Protein AF-A0A4S8LI94-F1 (afdb_monomer_lite)

Sequence (253 aa):
MADNYEFSSTPNELVDQLWEMAVPEREVTSFWEWVESGEDPMNPWYENKNYSITLQKLIDKSDRVELERFELPIPPQGRAQGKEWLYRELSQSFSWGEQISHKYLDALRAVFLVRDDIGEYLMWNSPPAHSDAFPPNLDELAWAAEQASRTRDGSLPRPTFSGVEVETRRMVVFDRCKAVHTKLSASRRKIQEIGRARLALSEQDNGKLREMLLTTGQAENSRRILLQSQYEELQAAAQNLLFLTAVSIVHAR

Secondary structure (DSSP, 8-state):
----------TTHHHHTTSSS-------HHHHHHHHH-S-TT-GGG--SS----HHHHHHHHHHHTT-------PPSSHHHHHHHHHHHHH----SS----HHHHHHHHGGGGS-GGGTTT--SSS--TTPPP--TT--HHHHHHHHHHHHH-TTSPPP---HHHHHHHHHHHHHHHHHHHHHHHHHHHHHHHHHHHHHTS-HHHHHHHHHHHHHHHHHHHHHHHHHHHHHHHHHHHHHHHHHHHHHHHHH--

Radius of gyration: 24.94 Å; chains: 1; bounding box: 56×70×62 Å

Organism: Dendrothele bispora (strain CBS 962.96) (NCBI:txid1314807)

Foldseek 3Di:
DDDDDDDDDDPVVVVVVVVPPPPPPPLPVVLVVCLVVVDDCPPVVVPPPDPPCDNVVVLVVCVVVLPPPPQQDDQDPDLVSNVVSLCVLLPPDPDPPRDRPPLLSVLLVCLVQWDPPQQVAAAAPAWGPDADDDDPDDDLLRLLVVLLCQRRDPVDGHHGDHLVRLNVSLVVLVVVLVVLSVVLSVLVVVLSVLVVVLVVDDCVPQVVVNSVSSVVSNVSVVVNVVSVVVNVSSVSSNSSSSNVNSNNSRRHD

pLDDT: mean 75.61, std 22.13, range [27.98, 97.69]

Structure (mmCIF, N/CA/C/O backbone):
data_AF-A0A4S8LI94-F1
#
_entry.id   AF-A0A4S8LI94-F1
#
loop_
_atom_site.group_PDB
_atom_site.id
_atom_site.type_symbol
_atom_site.label_atom_id
_atom_site.label_alt_id
_atom_site.label_comp_id
_atom_site.label_asym_id
_atom_site.label_entity_id
_atom_site.label_seq_id
_atom_site.pdbx_PDB_ins_code
_atom_site.Cartn_x
_atom_site.Cartn_y
_atom_site.Cartn_z
_atom_site.occupancy
_atom_site.B_iso_or_equiv
_atom_site.auth_seq_id
_atom_site.auth_comp_id
_atom_site.auth_asym_id
_atom_site.auth_atom_id
_atom_site.pdbx_PDB_model_num
ATOM 1 N N . MET A 1 1 ? -30.911 57.536 -1.035 1.00 38.72 1 MET A N 1
ATOM 2 C CA . MET A 1 1 ? -31.418 56.602 -2.061 1.00 38.72 1 MET A CA 1
ATOM 3 C C . MET A 1 1 ? -30.166 56.042 -2.729 1.00 38.72 1 MET A C 1
ATOM 5 O O . MET A 1 1 ? -29.456 56.845 -3.312 1.00 38.72 1 MET A O 1
ATOM 9 N N . ALA A 1 2 ? -29.641 54.887 -2.289 1.00 35.06 2 ALA A N 1
ATOM 10 C CA . ALA A 1 2 ? -30.070 53.517 -2.665 1.00 35.06 2 ALA A CA 1
ATOM 11 C C . ALA A 1 2 ? -29.849 53.298 -4.181 1.00 35.06 2 ALA A C 1
ATOM 13 O O . ALA A 1 2 ? -30.345 54.126 -4.938 1.00 35.06 2 ALA A O 1
ATOM 14 N N . ASP A 1 3 ? -29.112 52.327 -4.736 1.00 33.19 3 ASP A N 1
ATOM 15 C CA . ASP A 1 3 ? -28.418 51.089 -4.313 1.00 33.19 3 ASP A CA 1
ATOM 16 C C . ASP A 1 3 ? -27.251 50.866 -5.326 1.00 33.19 3 ASP A C 1
ATOM 18 O O . ASP A 1 3 ? -27.345 51.335 -6.457 1.00 33.19 3 ASP A O 1
ATOM 22 N N . ASN A 1 4 ? -26.039 50.408 -4.981 1.00 36.41 4 ASN A N 1
ATOM 23 C CA . ASN A 1 4 ? -25.574 49.025 -4.756 1.00 36.41 4 ASN A CA 1
ATOM 24 C C . ASN A 1 4 ? -26.025 47.964 -5.786 1.00 36.41 4 ASN A C 1
ATOM 26 O O . ASN A 1 4 ? -27.120 47.434 -5.658 1.00 36.41 4 ASN A O 1
ATOM 30 N N . TYR A 1 5 ? -25.140 47.600 -6.728 1.00 36.06 5 TYR A N 1
ATOM 31 C CA . TYR A 1 5 ? -24.507 46.269 -6.907 1.00 36.06 5 TYR A CA 1
ATOM 32 C C . TYR A 1 5 ? -23.944 46.129 -8.333 1.00 36.06 5 TYR A C 1
ATOM 34 O O . TYR A 1 5 ? -24.694 46.245 -9.290 1.00 36.06 5 TYR A O 1
ATOM 42 N N . GLU A 1 6 ? -22.657 45.794 -8.462 1.00 33.00 6 GLU A N 1
ATOM 43 C CA . GLU A 1 6 ? -22.210 44.662 -9.290 1.00 33.00 6 GLU A CA 1
ATOM 44 C C . GLU A 1 6 ? -20.750 44.309 -8.954 1.00 33.00 6 GLU A C 1
ATOM 46 O O . GLU A 1 6 ? -19.848 45.145 -8.977 1.00 33.00 6 GLU A O 1
ATOM 51 N N . PHE A 1 7 ? -20.559 43.048 -8.568 1.00 38.44 7 PHE A N 1
ATOM 52 C CA . PHE A 1 7 ? -19.279 42.392 -8.317 1.00 38.44 7 PHE A CA 1
ATOM 53 C C . PHE A 1 7 ? -18.576 42.084 -9.647 1.00 38.44 7 PHE A C 1
ATOM 55 O O . PHE A 1 7 ? -19.212 41.581 -10.567 1.00 38.44 7 PHE A O 1
ATOM 62 N N . SER A 1 8 ? -17.248 42.194 -9.702 1.00 36.34 8 SER A N 1
ATOM 63 C CA . SER A 1 8 ? -16.458 41.066 -10.217 1.00 36.34 8 SER A CA 1
ATOM 64 C C . SER A 1 8 ? -15.058 41.072 -9.611 1.00 36.34 8 SER A C 1
ATOM 66 O O . SER A 1 8 ? -14.305 42.041 -9.676 1.00 36.34 8 SER A O 1
ATOM 68 N N . SER A 1 9 ? -14.805 39.967 -8.930 1.00 35.25 9 SER A N 1
ATOM 69 C CA . SER A 1 9 ? -13.641 39.576 -8.154 1.00 35.25 9 SER A CA 1
ATOM 70 C C . SER A 1 9 ? -12.384 39.461 -9.013 1.00 35.25 9 SER A C 1
ATOM 72 O O . SER A 1 9 ? -12.422 39.086 -10.186 1.00 35.25 9 SER A O 1
ATOM 74 N N . THR A 1 10 ? -11.242 39.777 -8.409 1.00 39.06 10 THR A N 1
ATOM 75 C CA . THR A 1 10 ? -9.927 39.588 -9.017 1.00 39.06 10 THR A CA 1
ATOM 76 C C . THR A 1 10 ? -9.539 38.098 -9.011 1.00 39.06 10 THR A C 1
ATOM 78 O O . THR A 1 10 ? -9.948 37.355 -8.117 1.00 39.06 10 THR A O 1
ATOM 81 N N . PRO A 1 11 ? -8.713 37.625 -9.968 1.00 38.06 11 PRO A N 1
ATOM 82 C CA . PRO A 1 11 ? -8.399 36.197 -10.143 1.00 38.06 11 PRO A CA 1
ATOM 83 C C . PRO A 1 11 ? -7.638 35.533 -8.982 1.00 38.06 11 PRO A C 1
ATOM 85 O O . PRO A 1 11 ? -7.444 34.321 -9.000 1.00 38.06 11 PRO A O 1
ATOM 88 N N . ASN A 1 12 ? -7.203 36.305 -7.984 1.00 37.19 12 ASN A N 1
ATOM 89 C CA . ASN A 1 12 ? -6.403 35.808 -6.866 1.00 37.19 12 ASN A CA 1
ATOM 90 C C . ASN A 1 12 ? -7.235 35.315 -5.672 1.00 37.19 12 ASN A C 1
ATOM 92 O O . ASN A 1 12 ? -6.681 34.635 -4.820 1.00 37.19 12 ASN A O 1
ATOM 96 N N . GLU A 1 13 ? -8.546 35.572 -5.616 1.00 37.38 13 GLU A N 1
ATOM 97 C CA . GLU A 1 13 ? -9.399 35.040 -4.533 1.00 37.38 13 GLU A CA 1
ATOM 98 C C . GLU A 1 13 ? -9.862 33.592 -4.782 1.00 37.38 13 GLU A C 1
ATOM 100 O O . GLU A 1 13 ? -10.275 32.900 -3.855 1.00 37.38 13 GLU A O 1
ATOM 105 N N . LEU A 1 14 ? -9.742 33.091 -6.018 1.00 35.56 14 LEU A N 1
ATOM 106 C CA . LEU A 1 14 ? -10.124 31.718 -6.377 1.00 35.56 14 LEU A CA 1
ATOM 107 C C . LEU A 1 14 ? -9.029 30.675 -6.107 1.00 35.56 14 LEU A C 1
ATOM 109 O O . LEU A 1 14 ? -9.323 29.483 -6.098 1.00 35.56 14 LEU A O 1
ATOM 113 N N . VAL A 1 15 ? -7.782 31.095 -5.877 1.00 37.62 15 VAL A N 1
ATOM 114 C CA . VAL A 1 15 ? -6.665 30.170 -5.611 1.00 37.62 15 VAL A CA 1
ATOM 115 C C . VAL A 1 15 ? -6.582 29.807 -4.125 1.00 37.62 15 VAL A C 1
ATOM 117 O O . VAL A 1 15 ? -6.288 28.658 -3.800 1.00 37.62 15 VAL A O 1
ATOM 120 N N . ASP A 1 16 ? -6.957 30.726 -3.233 1.00 33.00 16 ASP A N 1
ATOM 121 C CA . ASP A 1 16 ? -6.977 30.465 -1.788 1.00 33.00 16 ASP A CA 1
ATOM 122 C C . ASP A 1 16 ? -8.246 29.719 -1.329 1.00 33.00 16 ASP A C 1
ATOM 124 O O . ASP A 1 16 ? -8.205 28.986 -0.344 1.00 33.00 16 ASP A O 1
ATOM 128 N N . GLN A 1 17 ? -9.351 29.778 -2.086 1.00 33.62 17 GLN A N 1
ATOM 129 C CA . GLN A 1 17 ? -10.570 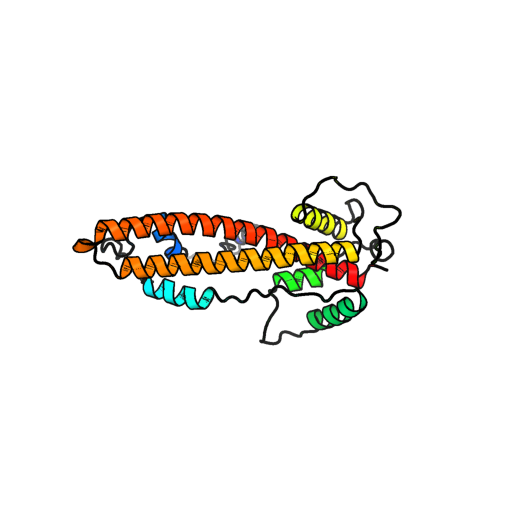29.002 -1.789 1.00 33.62 17 GLN A CA 1
ATOM 130 C C . GLN A 1 17 ? -10.518 27.529 -2.236 1.00 33.62 17 GLN A C 1
ATOM 132 O O . GLN A 1 17 ? -11.387 26.742 -1.858 1.00 33.62 17 GLN A O 1
ATOM 137 N N . LEU A 1 18 ? -9.507 27.121 -3.009 1.00 31.62 18 LEU A N 1
ATOM 138 C CA . LEU A 1 18 ? -9.365 25.738 -3.488 1.00 31.62 18 LEU A CA 1
ATOM 139 C C . LEU A 1 18 ? -8.548 24.832 -2.553 1.00 31.62 18 LEU A C 1
ATOM 141 O O . LEU A 1 18 ? -8.574 23.615 -2.727 1.00 31.62 18 LEU A O 1
ATOM 145 N N . TRP A 1 19 ? -7.890 25.388 -1.531 1.00 29.58 19 TRP A N 1
ATOM 146 C CA . TRP A 1 19 ? -7.157 24.606 -0.525 1.00 29.58 19 TRP A CA 1
ATOM 147 C C . TRP A 1 19 ? -7.973 24.284 0.736 1.00 29.58 19 TRP A C 1
ATOM 149 O O . TRP A 1 19 ? -7.633 23.340 1.447 1.00 29.58 19 TRP A O 1
ATOM 159 N N . GLU A 1 20 ? -9.085 24.982 0.989 1.00 31.23 20 GLU A N 1
ATOM 160 C CA . GLU A 1 20 ? -9.925 24.754 2.179 1.00 31.23 20 GLU A CA 1
ATOM 161 C C . GLU A 1 20 ? -11.081 23.754 1.978 1.00 31.23 20 GLU A C 1
ATOM 163 O O . GLU A 1 20 ? -11.746 23.384 2.943 1.00 31.23 20 GLU A O 1
ATOM 168 N N . MET A 1 21 ? -11.308 23.234 0.764 1.00 31.05 21 MET A N 1
ATOM 169 C CA . MET A 1 21 ? -12.392 22.268 0.492 1.00 31.05 21 MET A CA 1
ATOM 170 C C . MET A 1 21 ? -11.947 20.814 0.298 1.00 31.05 21 MET A C 1
ATOM 172 O O . MET A 1 21 ? -12.704 19.990 -0.209 1.00 31.05 21 MET A O 1
ATOM 176 N N . ALA A 1 22 ? -10.758 20.462 0.777 1.00 30.75 22 ALA A N 1
ATOM 177 C CA . ALA A 1 22 ? -10.403 19.073 1.045 1.00 30.75 22 ALA A CA 1
ATOM 178 C C . ALA A 1 22 ? -10.355 18.838 2.558 1.00 30.75 22 ALA A C 1
ATOM 180 O O . ALA A 1 22 ? -9.375 18.322 3.089 1.00 30.75 22 ALA A O 1
ATOM 181 N N . VAL A 1 23 ? -11.426 19.203 3.273 1.00 27.98 23 VAL A N 1
ATOM 182 C CA . VAL A 1 23 ? -11.756 18.442 4.480 1.00 27.98 23 VAL A CA 1
ATOM 183 C C . VAL A 1 23 ? -12.049 17.044 3.942 1.00 27.98 23 VAL A C 1
ATOM 185 O O . VAL A 1 23 ? -13.018 16.909 3.189 1.00 27.98 23 VAL A O 1
ATOM 188 N N . PRO A 1 24 ? -11.208 16.028 4.224 1.00 31.42 24 PRO A N 1
ATOM 189 C CA . PRO A 1 24 ? -11.566 14.664 3.866 1.00 31.42 24 PRO A CA 1
ATOM 190 C C . PRO A 1 24 ? -12.946 14.466 4.463 1.00 31.42 24 PRO A C 1
ATOM 192 O O . PRO A 1 24 ? -13.126 14.862 5.619 1.00 31.42 24 PRO A O 1
ATOM 195 N N . GLU A 1 25 ? -13.907 13.965 3.680 1.00 32.75 25 GLU A N 1
ATOM 196 C CA . GLU A 1 25 ? -15.216 13.572 4.194 1.00 32.75 25 GLU A CA 1
ATOM 197 C C . GLU A 1 25 ? -14.978 12.960 5.569 1.00 32.75 25 GLU A C 1
ATOM 199 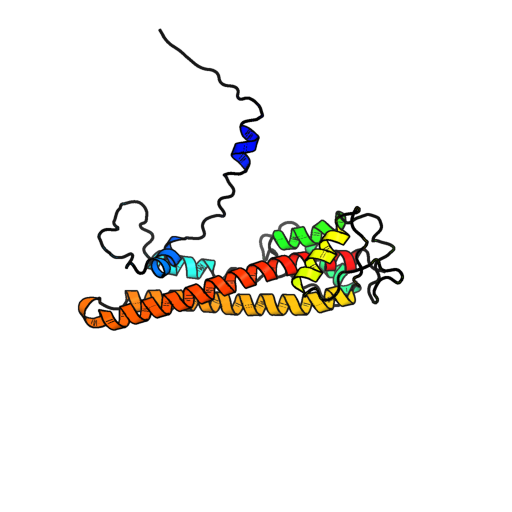O O . GLU A 1 25 ? -14.316 11.929 5.683 1.00 32.75 25 GLU A O 1
ATOM 204 N N . ARG A 1 26 ? -15.347 13.703 6.625 1.00 34.16 26 ARG A N 1
ATOM 205 C CA . ARG A 1 26 ? -15.134 13.274 8.001 1.00 34.16 26 ARG A CA 1
ATOM 206 C C . ARG A 1 26 ? -16.007 12.044 8.100 1.00 34.16 26 ARG A C 1
ATOM 208 O O . ARG A 1 26 ? -17.217 12.179 8.278 1.00 34.16 26 ARG A O 1
ATOM 215 N N . GLU A 1 27 ? -15.411 10.875 7.887 1.00 36.62 27 GLU A N 1
ATOM 216 C CA . GLU A 1 27 ? -16.023 9.580 8.108 1.00 36.62 27 GLU A CA 1
ATOM 217 C C . GLU A 1 27 ? -16.480 9.587 9.555 1.00 36.62 27 GLU A C 1
ATOM 219 O O . GLU A 1 27 ? -15.703 9.330 10.467 1.00 36.62 27 GLU A O 1
ATOM 224 N N . VAL A 1 28 ? -17.729 10.004 9.751 1.00 39.22 28 VAL A N 1
ATOM 225 C CA . VAL A 1 28 ? -18.537 9.817 10.944 1.00 39.22 28 VAL A CA 1
ATOM 226 C C . VAL A 1 28 ? -17.684 9.855 12.220 1.00 39.22 28 VAL A C 1
ATOM 228 O O . VAL A 1 28 ? -17.527 8.859 12.929 1.00 39.22 28 VAL A O 1
ATOM 231 N N . THR A 1 29 ? -17.095 11.022 12.497 1.00 43.03 29 THR A N 1
ATOM 232 C CA . THR A 1 29 ? -16.233 11.221 13.672 1.00 43.03 29 THR A CA 1
ATOM 233 C C . THR A 1 29 ? -16.973 10.891 14.974 1.00 43.03 29 THR A C 1
ATOM 235 O O . THR A 1 29 ? -16.369 10.402 15.924 1.00 43.03 29 THR A O 1
ATOM 238 N N . SER A 1 30 ? -18.307 10.970 14.971 1.00 51.44 30 SER A N 1
ATOM 239 C CA . SER A 1 30 ? -19.172 10.691 16.119 1.00 51.44 30 SER A CA 1
ATOM 240 C C . SER A 1 30 ? -19.120 9.259 16.674 1.00 51.44 30 SER A C 1
ATOM 242 O O . SER A 1 30 ? -19.472 9.061 17.834 1.00 51.44 30 SER A O 1
ATOM 244 N N . PHE A 1 31 ? -18.728 8.234 15.897 1.00 52.72 31 PHE A N 1
ATOM 245 C CA . PHE A 1 31 ? -18.601 6.872 16.455 1.00 52.72 31 PHE A CA 1
ATOM 246 C C . PHE A 1 31 ? -17.283 6.662 17.207 1.00 52.72 31 PHE A C 1
ATOM 248 O O . PHE A 1 31 ? -17.225 5.849 18.121 1.00 52.72 31 PHE A O 1
ATOM 255 N N . TRP A 1 32 ? -16.223 7.377 16.849 1.00 57.41 32 TRP A N 1
ATOM 256 C CA . TRP A 1 32 ? -14.922 7.227 17.508 1.00 57.41 32 TRP A CA 1
ATOM 257 C C . TRP A 1 32 ? -14.756 8.230 18.654 1.00 57.41 32 TRP A C 1
ATOM 259 O O . TRP A 1 32 ? -14.124 7.911 19.660 1.00 57.41 32 TRP A O 1
ATOM 269 N N . GLU A 1 33 ? -15.434 9.377 18.553 1.00 58.12 33 GLU A N 1
ATOM 270 C CA . GLU A 1 33 ? -15.476 10.434 19.566 1.00 58.12 33 GLU A CA 1
ATOM 271 C C . GLU A 1 33 ? -15.935 9.937 20.949 1.00 58.12 33 GLU A C 1
ATOM 273 O O . GLU A 1 33 ? -15.378 10.390 21.939 1.00 58.12 33 GLU A O 1
ATOM 278 N N . TRP A 1 34 ? -16.877 8.983 21.063 1.00 62.72 34 TRP A N 1
ATOM 279 C CA . TRP A 1 34 ? -17.307 8.481 22.388 1.00 62.72 34 TRP A CA 1
ATOM 280 C C . TRP A 1 34 ? -16.248 7.615 23.078 1.00 62.72 34 TRP A C 1
ATOM 282 O O . TRP A 1 34 ? -16.146 7.600 24.305 1.00 62.72 34 TRP A O 1
ATOM 292 N N . VAL A 1 35 ? -15.448 6.884 22.295 1.00 58.03 35 VAL A N 1
ATOM 293 C CA . VAL A 1 35 ? -14.330 6.113 22.842 1.00 58.03 35 VAL A CA 1
ATOM 294 C C . VAL A 1 35 ? -13.234 7.071 23.309 1.00 58.03 35 VAL A C 1
ATOM 296 O O . VAL A 1 35 ? -12.625 6.850 24.352 1.00 58.03 35 VAL A O 1
ATOM 299 N N . GLU A 1 36 ? -13.006 8.153 22.566 1.00 57.94 36 GLU A N 1
ATOM 300 C CA . GLU A 1 36 ? -11.998 9.169 22.878 1.00 57.94 36 GLU A CA 1
ATOM 301 C C . GLU A 1 36 ? -12.396 10.082 24.044 1.00 57.94 36 GLU A C 1
ATOM 303 O O . GLU A 1 36 ? -11.549 10.399 24.876 1.00 57.94 36 GLU A O 1
ATOM 308 N N . SER A 1 37 ? -13.668 10.471 24.148 1.00 57.50 37 SER A N 1
ATOM 309 C CA . SER A 1 37 ? -14.149 11.371 25.200 1.00 57.50 37 SER A CA 1
ATOM 310 C C . SER A 1 37 ? -14.346 10.670 26.542 1.00 57.50 37 SER A C 1
ATOM 312 O O . SER A 1 37 ? -14.272 11.313 27.585 1.00 57.50 37 SER A O 1
ATOM 314 N N . GLY A 1 38 ? -14.630 9.362 26.537 1.00 53.94 38 GLY A N 1
ATOM 315 C CA . GLY A 1 38 ? -15.035 8.632 27.741 1.00 53.94 38 GLY A CA 1
ATOM 316 C C . GLY A 1 38 ? -16.412 9.034 28.281 1.00 53.94 38 GLY A C 1
ATOM 317 O O . GLY A 1 38 ? -16.921 8.410 29.212 1.00 53.94 38 GLY A O 1
ATOM 318 N N . GLU A 1 39 ? -17.036 10.050 27.689 1.00 53.06 39 GLU A N 1
ATOM 319 C CA . GLU A 1 39 ? -18.369 10.505 28.039 1.00 53.06 39 GLU A CA 1
ATOM 320 C C . GLU A 1 39 ? -19.394 9.567 27.415 1.00 53.06 39 GLU A C 1
ATOM 322 O O . GLU A 1 39 ? -19.262 9.160 26.260 1.00 53.06 39 GLU A O 1
ATOM 327 N N . ASP A 1 40 ? -20.435 9.221 28.175 1.00 49.72 40 ASP A N 1
ATOM 328 C CA . ASP A 1 40 ? -21.565 8.519 27.589 1.00 49.72 40 ASP A CA 1
ATOM 329 C C . ASP A 1 40 ? -22.293 9.490 26.646 1.00 49.72 40 ASP A C 1
ATOM 331 O O . ASP A 1 40 ? -22.843 10.489 27.112 1.00 49.72 40 ASP A O 1
ATOM 335 N N . PRO A 1 41 ? -22.339 9.232 25.334 1.00 49.44 41 PRO A N 1
ATOM 336 C CA . PRO A 1 41 ? -23.071 10.076 24.389 1.00 49.44 41 PRO A CA 1
ATOM 337 C C . PRO A 1 41 ? -24.592 10.022 24.604 1.00 49.44 41 PRO A C 1
ATOM 339 O O . PRO A 1 41 ? -25.329 10.747 23.941 1.00 49.44 41 PRO A O 1
ATOM 342 N N . MET A 1 42 ? -25.072 9.184 25.532 1.00 43.31 42 MET A N 1
ATOM 343 C CA . MET A 1 42 ? -26.436 9.206 26.060 1.00 43.31 42 MET A CA 1
ATOM 344 C C . MET A 1 42 ? -26.588 10.053 27.328 1.00 43.31 42 MET A C 1
ATOM 346 O O . MET A 1 42 ? -27.644 9.999 27.955 1.00 43.31 42 MET A O 1
ATOM 350 N N . ASN A 1 43 ? -25.581 10.835 27.738 1.00 44.75 43 ASN A N 1
ATOM 351 C CA . ASN A 1 43 ? -25.782 11.828 28.784 1.00 44.75 43 ASN A CA 1
ATOM 352 C C . ASN A 1 43 ? -26.848 12.825 28.282 1.00 44.75 43 ASN A C 1
ATOM 354 O O . ASN A 1 43 ? -26.587 13.529 27.302 1.00 44.75 43 ASN A O 1
ATOM 358 N N . PRO A 1 44 ? -28.044 12.901 28.901 1.00 43.25 44 PRO A N 1
ATOM 359 C CA . PRO A 1 44 ? -29.178 13.670 28.372 1.00 43.25 44 PRO A CA 1
ATOM 360 C C . PRO A 1 44 ? -28.894 15.175 28.205 1.00 43.25 44 PRO A C 1
ATOM 362 O O . PRO A 1 44 ? -29.643 15.884 27.542 1.00 43.25 44 PRO A O 1
ATOM 365 N N . TRP A 1 45 ? -27.778 15.672 28.743 1.00 38.88 45 TRP A N 1
ATOM 366 C CA . TRP A 1 45 ? -27.293 17.035 28.525 1.00 38.88 45 TRP A CA 1
ATOM 367 C C . TRP A 1 45 ? -26.735 17.300 27.109 1.00 38.88 45 TRP A C 1
ATOM 369 O O . TRP A 1 45 ? -26.599 18.463 26.736 1.00 38.88 45 TRP A O 1
ATOM 379 N N . TYR A 1 46 ? -26.473 16.265 26.296 1.00 38.38 46 TYR A N 1
ATOM 380 C CA . TYR A 1 46 ? -26.052 16.391 24.889 1.00 38.38 46 TYR A CA 1
ATOM 381 C C . TYR A 1 46 ? -27.219 16.420 23.878 1.00 38.38 46 TYR A C 1
ATOM 383 O O . TYR A 1 46 ? -26.997 16.366 22.668 1.00 38.38 46 TYR A O 1
ATOM 391 N N . GLU A 1 47 ? -28.468 16.602 24.327 1.00 38.16 47 GLU A N 1
ATOM 392 C CA . GLU A 1 47 ? -29.646 16.832 23.467 1.00 38.16 47 GLU A CA 1
ATOM 393 C C . GLU A 1 47 ? -29.663 18.223 22.785 1.00 38.16 47 GLU A C 1
ATOM 395 O O . GLU A 1 47 ? -30.714 18.838 22.587 1.00 38.16 47 GLU A O 1
ATOM 400 N N . ASN A 1 48 ? -28.510 18.744 22.349 1.00 38.91 48 ASN A N 1
ATOM 401 C CA . ASN A 1 48 ? -28.463 19.959 21.538 1.00 38.91 48 ASN A CA 1
ATOM 402 C C . ASN A 1 48 ? -28.673 19.625 20.046 1.00 38.91 48 ASN A C 1
ATOM 404 O O . ASN A 1 48 ? -27.748 19.537 19.242 1.00 38.91 48 ASN A O 1
ATOM 408 N N . LYS A 1 49 ? -29.946 19.364 19.728 1.00 36.16 49 LYS A N 1
ATOM 409 C CA . LYS A 1 49 ? -30.723 19.467 18.471 1.00 36.16 49 LYS A CA 1
ATOM 410 C C . LYS A 1 49 ? -30.158 19.173 17.066 1.00 36.16 49 LYS A C 1
ATOM 412 O O . LYS A 1 49 ? -30.994 19.106 16.174 1.00 36.16 49 LYS A O 1
ATOM 417 N N . ASN A 1 50 ? -28.875 18.902 16.811 1.00 39.06 50 ASN A N 1
ATOM 418 C CA . ASN A 1 50 ? -28.397 18.605 15.439 1.00 39.06 50 ASN A CA 1
ATOM 419 C C . ASN A 1 50 ? -27.535 17.336 15.270 1.00 39.06 50 ASN A C 1
ATOM 421 O O . ASN A 1 50 ? -27.248 16.965 14.135 1.00 39.06 50 ASN A O 1
ATOM 425 N N . TYR A 1 51 ? -27.204 16.605 16.341 1.00 40.12 51 TYR A N 1
ATOM 426 C CA . TYR A 1 51 ? -26.378 15.381 16.280 1.00 40.12 51 TYR A CA 1
ATOM 427 C C . TYR A 1 51 ? -27.140 14.099 16.671 1.00 40.12 51 TYR A C 1
ATOM 429 O O . TYR A 1 51 ? -26.590 13.193 17.288 1.00 40.12 51 TYR A O 1
ATOM 437 N N . SER A 1 52 ? -28.419 13.973 16.293 1.00 37.81 52 SER A N 1
ATOM 438 C CA . SER A 1 52 ? -29.247 12.786 16.604 1.00 37.81 52 SER A CA 1
ATOM 439 C C . SER A 1 52 ? -28.935 11.546 15.743 1.00 37.81 52 SER A C 1
ATOM 441 O O . SER A 1 52 ? -29.829 10.781 15.358 1.00 37.81 52 SER A O 1
ATOM 443 N N . ILE A 1 53 ? -27.660 11.289 15.441 1.00 49.06 53 ILE A N 1
ATOM 444 C CA . ILE A 1 53 ? -27.272 9.948 15.010 1.00 49.06 53 ILE A CA 1
ATOM 445 C C . ILE A 1 53 ? -27.071 9.136 16.283 1.00 49.06 53 ILE A C 1
ATOM 447 O O . ILE A 1 53 ? -25.997 9.115 16.870 1.00 49.06 53 ILE A O 1
ATOM 451 N N . THR A 1 54 ? -28.152 8.500 16.736 1.00 55.56 54 THR A N 1
ATOM 452 C CA . THR A 1 54 ? -28.119 7.548 17.849 1.00 55.56 54 THR A CA 1
ATOM 453 C C . THR A 1 54 ? -26.961 6.581 17.609 1.00 55.56 54 THR A C 1
ATOM 455 O O . THR A 1 54 ? -26.822 6.087 16.493 1.00 55.56 54 THR A O 1
ATOM 458 N N . LEU A 1 55 ? -26.137 6.290 18.613 1.00 52.72 55 LEU A N 1
ATOM 459 C CA . LEU A 1 55 ? -24.991 5.380 18.474 1.00 52.72 55 LEU A CA 1
ATOM 460 C C . LEU A 1 55 ? -25.361 4.046 17.822 1.00 52.72 55 LEU A C 1
ATOM 462 O O . LEU A 1 55 ? -24.603 3.522 17.020 1.00 52.72 55 LEU A O 1
ATOM 466 N N . GLN A 1 56 ? -26.579 3.566 18.072 1.00 53.41 56 GLN A N 1
ATOM 467 C CA . GLN A 1 56 ? -27.163 2.431 17.366 1.00 53.41 56 GLN A CA 1
ATOM 468 C C . GLN A 1 56 ? -27.201 2.636 15.841 1.00 53.41 56 GLN A C 1
ATOM 470 O O . GLN A 1 56 ? -26.720 1.791 15.104 1.00 53.41 56 GLN A O 1
ATOM 475 N N . LYS A 1 57 ? -27.669 3.791 15.350 1.00 56.75 57 LYS A N 1
ATOM 476 C CA . LYS A 1 57 ? -27.643 4.150 13.921 1.00 56.75 57 LYS A CA 1
ATOM 477 C C . LYS A 1 57 ? -26.221 4.308 13.375 1.00 56.75 57 LYS A C 1
ATOM 479 O O . LYS A 1 57 ? -26.020 4.081 12.187 1.00 56.75 57 LYS A O 1
ATOM 484 N N . LEU A 1 58 ? -25.257 4.734 14.196 1.00 56.66 58 LEU A N 1
ATOM 485 C CA . LEU A 1 58 ? -23.841 4.811 13.809 1.00 56.66 58 LEU A CA 1
ATOM 486 C C . LEU A 1 58 ? -23.240 3.417 13.654 1.00 56.66 58 LEU A C 1
ATOM 488 O O . LEU A 1 58 ? -22.609 3.138 12.642 1.00 56.66 58 LEU A O 1
ATOM 492 N N . ILE A 1 59 ? -23.512 2.539 14.615 1.00 56.81 59 ILE A N 1
ATOM 493 C CA . ILE A 1 59 ? -23.136 1.129 14.600 1.00 56.81 59 ILE A CA 1
ATOM 494 C C . ILE A 1 59 ? -23.774 0.420 13.392 1.00 56.81 59 ILE A C 1
ATOM 496 O O . ILE A 1 59 ? -23.077 -0.249 12.639 1.00 56.81 59 ILE A O 1
ATOM 500 N N . ASP A 1 60 ? -25.064 0.644 13.133 1.00 56.56 60 ASP A N 1
ATOM 501 C CA . ASP A 1 60 ? -25.792 0.035 12.010 1.00 56.56 60 ASP 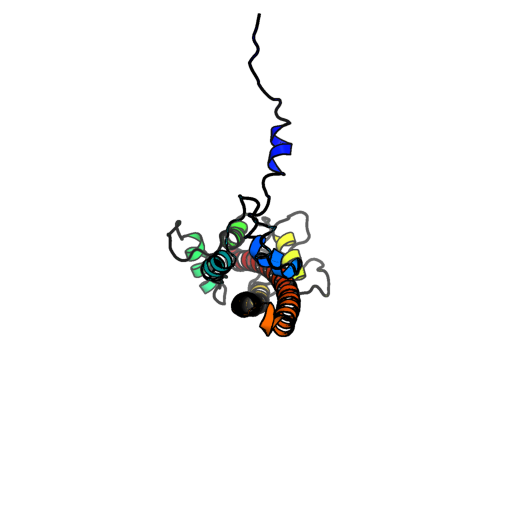A CA 1
ATOM 502 C C . ASP A 1 60 ? -25.346 0.589 10.637 1.00 56.56 60 ASP A C 1
ATOM 504 O O . ASP A 1 60 ? -25.412 -0.109 9.622 1.00 56.56 60 ASP A O 1
ATOM 508 N N . LYS A 1 61 ? -24.890 1.851 10.573 1.00 55.31 61 LYS A N 1
ATOM 509 C CA . LYS A 1 61 ? -24.275 2.437 9.366 1.00 55.31 61 LYS A CA 1
ATOM 510 C C . LYS A 1 61 ? -22.846 1.939 9.159 1.00 55.31 61 LYS A C 1
ATOM 512 O O . LYS A 1 61 ? -22.472 1.662 8.027 1.00 55.31 61 LYS A O 1
ATOM 517 N N . SER A 1 62 ? -22.069 1.809 10.229 1.00 52.09 62 SER A N 1
ATOM 518 C CA . SER A 1 62 ? -20.697 1.300 10.201 1.00 52.09 62 SER A CA 1
ATOM 519 C C . SER A 1 62 ? -20.657 -0.168 9.755 1.00 52.09 62 SER A C 1
ATOM 521 O O . SER A 1 62 ? -19.860 -0.497 8.882 1.00 52.09 62 SER A O 1
ATOM 523 N N . ASP A 1 63 ? -21.623 -0.996 10.179 1.00 47.75 63 ASP A N 1
ATOM 524 C CA . ASP A 1 63 ? -21.843 -2.357 9.653 1.00 47.75 63 ASP A CA 1
ATOM 525 C C . ASP A 1 63 ? -22.023 -2.394 8.120 1.00 47.75 63 ASP A C 1
ATOM 527 O O . ASP A 1 63 ? -21.672 -3.382 7.471 1.00 47.75 63 ASP A O 1
ATOM 531 N N . ARG A 1 64 ? -22.573 -1.325 7.522 1.00 46.44 64 ARG A N 1
ATOM 532 C CA . ARG A 1 64 ? -22.763 -1.202 6.066 1.00 46.44 64 ARG A CA 1
ATOM 533 C C . ARG A 1 64 ? -21.547 -0.634 5.329 1.00 46.44 64 ARG A C 1
ATOM 535 O O . ARG A 1 64 ? -21.406 -0.922 4.146 1.00 46.44 64 ARG A O 1
ATOM 542 N N . VAL A 1 65 ? -20.705 0.157 5.996 1.00 46.75 65 VAL A N 1
ATOM 543 C CA . VAL A 1 65 ? -19.538 0.838 5.397 1.00 46.75 65 VAL A CA 1
ATOM 544 C C . VAL A 1 65 ? -18.250 0.018 5.564 1.00 46.75 65 VAL A C 1
ATOM 546 O O . VAL A 1 65 ? -17.403 0.006 4.683 1.00 46.75 65 VAL A O 1
ATOM 549 N N . GLU A 1 66 ? -18.099 -0.763 6.637 1.00 45.44 66 GLU A N 1
ATOM 550 C CA . GLU A 1 66 ? -16.860 -1.512 6.936 1.00 45.44 66 GLU A CA 1
ATOM 551 C C . GLU A 1 66 ? -16.639 -2.792 6.116 1.00 45.44 66 GLU A C 1
ATOM 553 O O . GLU A 1 66 ? -15.662 -3.518 6.321 1.00 45.44 66 GLU A O 1
ATOM 558 N N . LEU A 1 67 ? -17.530 -3.056 5.164 1.00 45.78 67 LEU A N 1
ATOM 559 C CA . LEU A 1 67 ? -17.338 -4.027 4.094 1.00 45.78 67 LEU A CA 1
ATOM 560 C C . LEU A 1 67 ? -17.030 -3.330 2.763 1.00 45.78 67 LEU A C 1
ATOM 562 O O . LEU A 1 67 ? -17.356 -3.874 1.709 1.00 45.78 67 LEU A O 1
ATOM 566 N N . GLU A 1 68 ? -16.377 -2.164 2.780 1.00 50.44 68 GLU A N 1
ATOM 567 C CA . GLU A 1 68 ? -15.555 -1.779 1.635 1.00 50.44 68 GLU A CA 1
ATOM 568 C C . GLU A 1 68 ? -14.578 -2.925 1.382 1.00 50.44 68 GLU A C 1
ATOM 570 O O . GLU A 1 68 ? -13.683 -3.236 2.174 1.00 50.44 68 GLU A O 1
ATOM 575 N N . ARG A 1 69 ? -14.878 -3.679 0.327 1.00 55.19 69 ARG A N 1
ATOM 576 C CA . ARG A 1 69 ? -14.131 -4.862 -0.052 1.00 55.19 69 ARG A CA 1
ATOM 577 C C . ARG A 1 69 ? -12.683 -4.432 -0.232 1.00 55.19 69 ARG A C 1
ATOM 579 O O . ARG A 1 69 ? -12.388 -3.419 -0.859 1.00 55.19 69 ARG A O 1
ATOM 586 N N . PHE A 1 70 ? -11.771 -5.213 0.333 1.00 58.66 70 PHE A N 1
ATOM 587 C CA . PHE A 1 70 ? -10.353 -5.062 0.052 1.00 58.66 70 PHE A CA 1
ATOM 588 C C . PHE A 1 70 ? -10.125 -5.355 -1.438 1.00 58.66 70 PHE A C 1
ATOM 590 O O . PHE A 1 70 ? -9.978 -6.510 -1.833 1.00 58.66 70 PHE A O 1
ATOM 597 N N . GLU A 1 71 ? -10.149 -4.313 -2.263 1.00 70.06 71 GLU A N 1
ATOM 598 C CA . GLU A 1 71 ? -10.046 -4.393 -3.722 1.00 70.06 71 GLU A CA 1
ATOM 599 C C . GLU A 1 71 ? -8.663 -3.925 -4.167 1.00 70.06 71 GLU A C 1
ATOM 601 O O . GLU A 1 71 ? -8.481 -2.910 -4.841 1.00 70.06 71 GLU A O 1
ATOM 606 N N . LEU A 1 72 ? -7.650 -4.676 -3.734 1.00 78.94 72 LEU A N 1
ATOM 607 C CA . LEU A 1 72 ? -6.306 -4.527 -4.262 1.00 78.94 72 LEU A CA 1
ATOM 608 C C . LEU A 1 72 ? -6.221 -5.295 -5.590 1.00 78.94 72 LEU A C 1
ATOM 610 O O . LEU A 1 72 ? -6.447 -6.509 -5.586 1.00 78.94 72 LEU A O 1
ATOM 614 N N . PRO A 1 73 ? -5.896 -4.645 -6.719 1.00 84.88 73 PRO A N 1
ATOM 615 C CA . PRO A 1 73 ? -5.739 -5.356 -7.980 1.00 84.88 73 PRO A CA 1
ATOM 616 C C . PRO A 1 73 ? -4.556 -6.311 -7.874 1.00 84.88 73 PRO A C 1
ATOM 618 O O . PRO A 1 73 ? -3.508 -5.916 -7.377 1.00 84.88 73 PRO A O 1
ATOM 621 N N . ILE A 1 74 ? -4.705 -7.551 -8.344 1.00 86.06 74 ILE A N 1
ATOM 622 C CA . ILE A 1 74 ? -3.665 -8.586 -8.255 1.00 86.06 74 ILE A CA 1
ATOM 623 C C . ILE A 1 74 ? -3.137 -8.875 -9.666 1.00 86.06 74 ILE A C 1
ATOM 625 O O . ILE A 1 74 ? -3.747 -9.666 -10.389 1.00 86.06 74 ILE A O 1
ATOM 629 N N . PRO A 1 75 ? -2.012 -8.259 -10.080 1.00 88.19 75 PRO A N 1
ATOM 630 C CA . PRO A 1 75 ? -1.376 -8.604 -11.340 1.00 88.19 75 PRO A CA 1
ATOM 631 C C . PRO A 1 75 ? -0.887 -10.060 -11.302 1.00 88.19 75 PRO A C 1
ATOM 633 O O . PRO A 1 75 ? -0.290 -10.465 -10.291 1.00 88.19 75 PRO A O 1
ATOM 636 N N . PRO A 1 76 ? -1.085 -10.841 -12.380 1.00 91.12 76 PRO A N 1
ATOM 637 C CA . PRO A 1 76 ? -0.543 -12.190 -12.479 1.00 91.12 76 PRO A CA 1
ATOM 638 C C . PRO A 1 76 ? 0.991 -12.166 -12.504 1.00 91.12 76 PRO A C 1
ATOM 640 O O . PRO A 1 76 ? 1.617 -11.122 -12.716 1.00 91.12 76 PRO A O 1
ATOM 643 N N . GLN A 1 77 ? 1.590 -13.330 -12.266 1.00 91.12 77 GLN A N 1
ATOM 644 C CA . GLN A 1 77 ? 3.038 -13.492 -12.334 1.00 91.12 77 GLN A CA 1
ATOM 645 C C . GLN A 1 77 ? 3.518 -13.549 -13.786 1.00 91.12 77 GLN A C 1
ATOM 647 O O . GLN A 1 77 ? 2.896 -14.167 -14.652 1.00 91.12 77 GLN A O 1
ATOM 652 N N . GLY A 1 78 ? 4.668 -12.938 -14.043 1.00 91.69 78 GLY A N 1
ATOM 653 C CA . GLY A 1 78 ? 5.314 -12.952 -15.345 1.00 91.69 78 GLY A CA 1
ATOM 654 C C . GLY A 1 78 ? 4.799 -11.887 -16.316 1.00 91.69 78 GLY A C 1
ATOM 655 O O . GLY A 1 78 ? 3.630 -11.499 -16.349 1.00 91.69 78 GLY A O 1
ATOM 656 N N . ARG A 1 79 ? 5.707 -11.440 -17.189 1.00 93.19 79 ARG A N 1
ATOM 657 C CA . ARG A 1 79 ? 5.473 -10.314 -18.101 1.00 93.19 79 ARG A CA 1
ATOM 658 C C . ARG A 1 79 ? 4.331 -10.548 -19.084 1.00 93.19 79 ARG A C 1
ATOM 660 O O . ARG A 1 79 ? 3.535 -9.647 -19.319 1.00 93.19 79 ARG A O 1
ATOM 667 N N . ALA A 1 80 ? 4.275 -11.731 -19.696 1.00 92.88 80 ALA A N 1
ATOM 668 C CA . ALA A 1 80 ? 3.310 -12.029 -20.754 1.00 92.88 80 ALA A CA 1
ATOM 669 C C . ALA A 1 80 ? 1.867 -12.002 -20.228 1.00 92.88 80 ALA A C 1
ATOM 671 O O . ALA A 1 80 ? 1.030 -11.293 -20.781 1.00 92.88 80 ALA A O 1
ATOM 672 N N . GLN A 1 81 ? 1.612 -12.694 -19.115 1.00 93.12 81 GLN A N 1
ATOM 673 C CA . GLN A 1 81 ? 0.313 -12.677 -18.436 1.00 93.12 81 GLN A CA 1
ATOM 674 C C . GLN A 1 81 ? 0.002 -11.277 -17.893 1.00 93.12 81 GLN A C 1
ATOM 676 O O . GLN A 1 81 ? -1.127 -10.804 -17.999 1.00 93.12 81 GLN A O 1
ATOM 681 N N . GLY A 1 82 ? 1.020 -10.578 -17.376 1.00 93.12 82 GLY A N 1
ATOM 682 C CA . GLY A 1 82 ? 0.901 -9.192 -16.933 1.00 93.12 82 GLY A CA 1
ATOM 683 C C . GLY A 1 82 ? 0.427 -8.242 -18.037 1.00 93.12 82 GLY A C 1
ATOM 684 O O . GLY A 1 82 ? -0.388 -7.367 -17.761 1.00 93.12 82 GLY A O 1
ATOM 685 N N . LYS A 1 83 ? 0.871 -8.420 -19.290 1.00 93.69 83 LYS A N 1
ATOM 686 C CA . LYS A 1 83 ? 0.413 -7.600 -20.428 1.00 93.69 83 LYS A CA 1
ATOM 687 C C . LYS A 1 83 ? -1.073 -7.781 -20.714 1.00 93.69 83 LYS A C 1
ATOM 689 O O . LYS A 1 83 ? -1.777 -6.790 -20.876 1.00 93.69 83 LYS A O 1
ATOM 694 N N . GLU A 1 84 ? -1.537 -9.026 -20.778 1.00 92.06 84 GLU A N 1
ATOM 695 C CA . GLU A 1 84 ? -2.951 -9.339 -21.019 1.00 92.06 84 GLU A CA 1
ATOM 696 C C . GLU A 1 84 ? -3.835 -8.792 -19.896 1.00 92.06 84 GLU A C 1
ATOM 698 O O . GLU A 1 84 ? -4.845 -8.133 -20.147 1.00 92.06 84 GLU A O 1
ATOM 703 N N . TRP A 1 85 ? -3.399 -8.997 -18.653 1.00 92.75 85 TRP A N 1
ATOM 704 C CA . TRP A 1 85 ? -4.048 -8.442 -17.476 1.00 92.75 85 TRP A CA 1
ATOM 705 C C . TRP A 1 85 ? -4.126 -6.912 -17.536 1.00 92.75 85 TRP A C 1
ATOM 707 O O . TRP A 1 85 ? -5.217 -6.358 -17.440 1.00 92.75 85 TRP A O 1
ATOM 717 N N . LEU A 1 86 ? -3.001 -6.228 -17.768 1.00 92.00 86 LEU A N 1
ATOM 718 C CA . LEU A 1 86 ? -2.947 -4.766 -17.814 1.00 92.00 86 LEU A CA 1
ATOM 719 C C . LEU A 1 86 ? -3.826 -4.208 -18.938 1.00 92.00 86 LEU A C 1
ATOM 721 O O . LEU A 1 86 ? -4.538 -3.229 -18.730 1.00 92.00 86 LEU A O 1
ATOM 725 N N . TYR A 1 87 ? -3.816 -4.847 -20.111 1.00 90.00 87 TYR A N 1
ATOM 726 C CA . TYR A 1 87 ? -4.702 -4.484 -21.213 1.00 90.00 87 TYR A CA 1
ATOM 727 C C . TYR A 1 87 ? -6.168 -4.563 -20.789 1.00 90.00 87 TYR A C 1
ATOM 729 O O . TYR A 1 87 ? -6.915 -3.614 -21.018 1.00 90.00 87 TYR A O 1
ATOM 737 N N . ARG A 1 88 ? -6.578 -5.652 -20.130 1.00 88.00 88 ARG A N 1
ATOM 738 C CA . ARG A 1 88 ? -7.946 -5.810 -19.631 1.00 88.00 88 ARG A CA 1
ATOM 739 C C . ARG A 1 88 ? -8.304 -4.744 -18.598 1.00 88.00 88 ARG A C 1
ATOM 741 O O . ARG A 1 88 ? -9.356 -4.133 -18.742 1.00 88.00 88 ARG A O 1
ATOM 748 N N . GLU A 1 89 ? -7.458 -4.503 -17.596 1.00 85.94 89 GLU A N 1
ATOM 749 C CA . GLU A 1 89 ? -7.745 -3.507 -16.550 1.00 85.94 89 GLU A CA 1
ATOM 750 C C . GLU A 1 89 ? -7.855 -2.083 -17.118 1.00 85.94 89 GLU A C 1
ATOM 752 O O . GLU A 1 89 ? -8.719 -1.314 -16.708 1.00 85.94 89 GLU A O 1
ATOM 757 N N . LEU A 1 90 ? -7.031 -1.729 -18.111 1.00 85.81 90 LEU A N 1
ATOM 758 C CA . LEU A 1 90 ? -7.088 -0.413 -18.756 1.00 85.81 90 LEU A CA 1
ATOM 759 C C . LEU A 1 90 ? -8.213 -0.286 -19.796 1.00 85.81 90 LEU A C 1
ATOM 761 O O . LEU A 1 90 ? -8.650 0.830 -20.077 1.00 85.81 90 LEU A O 1
ATOM 765 N N . SER A 1 91 ? -8.679 -1.404 -20.360 1.00 81.44 91 SER A N 1
ATOM 766 C CA . SER A 1 91 ? -9.750 -1.441 -21.370 1.00 81.44 91 SER A CA 1
ATOM 767 C C . SER A 1 91 ? -11.154 -1.521 -20.770 1.00 81.44 91 SER A C 1
ATOM 769 O O . SER A 1 91 ? -12.128 -1.381 -21.509 1.00 81.44 91 SER A O 1
ATOM 771 N N . GLN A 1 92 ? -11.288 -1.755 -19.460 1.00 72.31 92 GLN A N 1
ATOM 772 C CA . GLN A 1 92 ? -12.582 -1.723 -18.782 1.00 72.31 92 GLN A CA 1
ATOM 773 C C . GLN A 1 92 ? -13.180 -0.311 -18.865 1.00 72.31 92 GLN A C 1
ATOM 775 O O . GLN A 1 92 ? -12.793 0.619 -18.157 1.00 72.31 92 GLN A O 1
ATOM 780 N N . SER A 1 93 ? -14.147 -0.143 -19.761 1.00 53.47 93 SER A N 1
ATOM 781 C CA . SER A 1 93 ? -14.965 1.054 -19.890 1.00 53.47 93 SER A CA 1
ATOM 782 C C . SER A 1 93 ? -16.001 1.074 -18.771 1.00 53.47 93 SER A C 1
ATOM 784 O O . SER A 1 93 ? -17.025 0.417 -18.897 1.00 53.47 93 SER A O 1
ATOM 786 N N . PHE A 1 94 ? -15.713 1.805 -17.681 1.00 49.53 94 PHE A N 1
ATOM 787 C CA . PHE A 1 94 ? -16.643 2.205 -16.604 1.00 49.53 94 PHE A CA 1
ATOM 788 C C . PHE A 1 94 ? -17.877 1.286 -16.452 1.00 49.53 94 PHE A C 1
ATOM 790 O O . PHE A 1 94 ? -19.022 1.717 -16.590 1.00 49.53 94 PHE A O 1
ATOM 797 N N . SER A 1 95 ? -17.661 -0.007 -16.198 1.00 44.69 95 SER A N 1
ATOM 798 C CA . SER A 1 95 ? -18.750 -0.919 -15.864 1.00 44.69 95 SER A CA 1
ATOM 799 C C . SER A 1 95 ? -19.033 -0.806 -14.372 1.00 44.69 95 SER A C 1
ATOM 801 O O . SER A 1 95 ? -18.115 -0.758 -13.556 1.00 44.69 95 SER A O 1
ATOM 803 N N . TRP A 1 96 ? -20.313 -0.748 -14.016 1.00 38.78 96 TRP A N 1
ATOM 804 C CA . TRP A 1 96 ? -20.841 -0.552 -12.659 1.00 38.78 96 TRP A CA 1
ATOM 805 C C . TRP A 1 96 ? -20.603 -1.732 -11.688 1.00 38.78 96 TRP A C 1
ATOM 807 O O . TRP A 1 96 ? -21.315 -1.864 -10.696 1.00 38.78 96 TRP A O 1
ATOM 817 N N . GLY A 1 97 ? -19.638 -2.616 -11.956 1.00 40.78 97 GLY A N 1
ATOM 818 C CA . GLY A 1 97 ? -19.385 -3.814 -11.156 1.00 40.78 97 GLY A CA 1
ATOM 819 C C . GLY A 1 97 ? -17.900 -4.015 -10.888 1.00 40.78 97 GLY A C 1
ATOM 820 O O . GLY A 1 97 ? -17.135 -4.132 -11.838 1.00 40.78 97 GLY A O 1
ATOM 821 N N . GLU A 1 98 ? -17.549 -4.058 -9.598 1.00 50.62 98 GLU A N 1
ATOM 822 C CA . GLU A 1 98 ? -16.224 -4.376 -9.030 1.00 50.62 98 GLU A CA 1
ATOM 823 C C . GLU A 1 98 ? -15.092 -3.499 -9.585 1.00 50.62 98 GLU A C 1
ATOM 825 O O . GLU A 1 98 ? -14.206 -3.942 -10.311 1.00 50.62 98 GLU A O 1
ATOM 830 N N . GLN A 1 99 ? -15.154 -2.208 -9.253 1.00 56.25 99 GLN A N 1
ATOM 831 C CA . GLN A 1 99 ? -14.149 -1.240 -9.664 1.00 56.25 99 GLN A CA 1
ATOM 832 C C . GLN A 1 99 ? -12.989 -1.238 -8.677 1.00 56.25 99 GLN A C 1
ATOM 834 O O . GLN A 1 99 ? -13.104 -0.692 -7.583 1.00 56.25 99 GLN A O 1
ATOM 839 N N . ILE A 1 100 ? -11.837 -1.741 -9.133 1.00 62.91 100 ILE A N 1
ATOM 840 C CA . ILE A 1 100 ? -10.534 -1.382 -8.567 1.00 62.91 100 ILE A CA 1
ATOM 841 C C . ILE A 1 100 ? -10.564 0.107 -8.208 1.00 62.91 100 ILE A C 1
ATOM 843 O O . ILE A 1 100 ? -10.887 0.939 -9.061 1.00 62.91 100 ILE A O 1
ATOM 847 N N . SER A 1 101 ? -10.222 0.434 -6.957 1.00 73.62 101 SER A N 1
ATOM 848 C CA . SER A 1 101 ? -10.206 1.821 -6.485 1.00 73.62 101 SER A CA 1
ATOM 849 C C . SER A 1 101 ? -9.522 2.736 -7.506 1.00 73.62 101 SER A C 1
ATOM 851 O O . SER A 1 101 ? -8.436 2.411 -7.998 1.00 73.62 101 SER A O 1
ATOM 853 N N . HIS A 1 102 ? -10.128 3.895 -7.797 1.00 77.56 102 HIS A N 1
ATOM 854 C CA . HIS A 1 102 ? -9.605 4.865 -8.768 1.00 77.56 102 HIS A CA 1
ATOM 855 C C . HIS A 1 102 ? -8.114 5.165 -8.557 1.00 77.56 102 HIS A C 1
ATOM 857 O O . HIS A 1 102 ? -7.360 5.211 -9.521 1.00 77.56 102 HIS A O 1
ATOM 863 N N . LYS A 1 103 ? -7.660 5.219 -7.297 1.00 81.62 103 LYS A N 1
ATOM 864 C CA . LYS A 1 103 ? -6.251 5.433 -6.931 1.00 81.62 103 LYS A CA 1
ATOM 865 C C . LYS A 1 103 ? -5.305 4.377 -7.522 1.00 81.62 103 LYS A C 1
ATOM 867 O O . LYS A 1 103 ? -4.200 4.699 -7.950 1.00 81.62 103 LYS A O 1
ATOM 872 N N . TYR A 1 104 ? -5.719 3.111 -7.559 1.00 86.56 104 TYR A N 1
ATOM 873 C CA . TYR A 1 104 ? -4.915 2.031 -8.134 1.00 86.56 104 TYR A CA 1
ATOM 874 C C . TYR A 1 104 ? -4.974 2.023 -9.664 1.00 86.56 104 TYR A C 1
ATOM 876 O O . TYR A 1 104 ? -3.954 1.774 -10.304 1.00 86.56 104 TYR A O 1
ATOM 884 N N . LEU A 1 105 ? -6.131 2.334 -10.259 1.00 86.12 105 LEU A N 1
ATOM 885 C CA . LEU A 1 105 ? -6.242 2.497 -11.713 1.00 86.12 105 LEU A CA 1
ATOM 886 C C . LEU A 1 105 ? -5.382 3.659 -12.218 1.00 86.12 105 LEU A C 1
ATOM 888 O O . LEU A 1 105 ? -4.695 3.519 -13.229 1.00 86.12 105 LEU A O 1
ATOM 892 N N . ASP A 1 106 ? -5.365 4.778 -11.499 1.00 87.69 106 ASP A N 1
ATOM 893 C CA . ASP A 1 106 ? -4.533 5.933 -11.832 1.00 87.69 106 ASP A CA 1
ATOM 894 C C . ASP A 1 106 ? -3.042 5.590 -11.729 1.00 87.69 106 ASP A C 1
ATOM 896 O O . ASP A 1 106 ? -2.267 5.941 -12.620 1.00 87.69 106 ASP A O 1
ATOM 900 N N . ALA A 1 107 ? -2.641 4.804 -10.722 1.00 91.06 107 ALA A N 1
ATOM 901 C CA . ALA A 1 107 ? -1.275 4.292 -10.622 1.00 91.06 107 ALA A CA 1
ATOM 902 C C . ALA A 1 107 ? -0.879 3.417 -11.828 1.00 91.06 107 ALA A C 1
ATOM 904 O O . ALA A 1 107 ? 0.246 3.523 -12.315 1.00 91.06 107 ALA A O 1
ATOM 905 N N . LEU A 1 108 ? -1.792 2.586 -12.345 1.00 92.56 108 LEU A N 1
ATOM 906 C CA . LEU A 1 108 ? -1.547 1.788 -13.553 1.00 92.56 108 LEU A CA 1
ATOM 907 C C . LEU A 1 108 ? -1.463 2.660 -14.811 1.00 92.56 108 LEU A C 1
ATOM 909 O O . LEU A 1 108 ? -0.583 2.449 -15.640 1.00 92.56 108 LEU A O 1
ATOM 913 N N . ARG A 1 109 ? -2.339 3.662 -14.947 1.00 91.12 109 ARG A N 1
ATOM 914 C CA . ARG A 1 109 ? -2.352 4.602 -16.084 1.00 91.12 109 ARG A CA 1
ATOM 915 C C . ARG A 1 109 ? -1.120 5.500 -16.125 1.00 91.12 109 ARG A C 1
ATOM 917 O O . ARG A 1 109 ? -0.670 5.860 -17.210 1.00 91.12 109 ARG A O 1
ATOM 924 N N . ALA A 1 110 ? -0.540 5.813 -14.968 1.00 92.31 110 ALA A N 1
ATOM 925 C CA . ALA A 1 110 ? 0.671 6.620 -14.869 1.00 92.31 110 ALA A CA 1
ATOM 926 C C . ALA A 1 110 ? 1.879 6.004 -15.600 1.00 92.31 110 ALA A C 1
ATOM 928 O O . ALA A 1 110 ? 2.852 6.710 -15.847 1.00 92.31 110 ALA A O 1
ATOM 929 N N . VAL A 1 111 ? 1.817 4.726 -16.005 1.00 93.25 111 VAL A N 1
ATOM 930 C CA . VAL A 1 111 ? 2.837 4.082 -16.849 1.00 93.25 111 VAL A CA 1
ATOM 931 C C . VAL A 1 111 ? 3.137 4.853 -18.139 1.00 93.25 111 VAL A C 1
ATOM 933 O O . VAL A 1 111 ? 4.261 4.816 -18.619 1.00 93.25 111 VAL A O 1
ATOM 936 N N . PHE A 1 112 ? 2.168 5.587 -18.687 1.00 90.56 112 PHE A N 1
ATOM 937 C CA . PHE A 1 112 ? 2.364 6.367 -19.913 1.00 90.56 112 PHE A CA 1
ATOM 938 C C . PHE A 1 112 ? 3.024 7.733 -19.678 1.00 90.56 112 PHE A C 1
ATOM 940 O O . PHE A 1 112 ? 3.300 8.443 -20.638 1.00 90.56 112 PHE A O 1
ATOM 947 N N . LEU A 1 113 ? 3.262 8.103 -18.417 1.00 91.44 113 LEU A N 1
ATOM 948 C CA . LEU A 1 113 ? 3.868 9.373 -17.999 1.00 91.44 113 LEU A CA 1
ATOM 949 C C . LEU A 1 113 ? 5.285 9.177 -17.438 1.00 91.44 113 LEU A C 1
ATOM 951 O O . LEU A 1 113 ? 5.782 10.003 -16.675 1.00 91.44 113 LEU A O 1
ATOM 955 N N . VAL A 1 114 ? 5.909 8.043 -17.748 1.00 93.25 114 VAL A N 1
ATOM 956 C CA . VAL A 1 114 ? 7.280 7.736 -17.332 1.00 93.25 114 VAL A CA 1
ATOM 957 C C . VAL A 1 114 ? 8.274 8.535 -18.171 1.00 93.25 114 VAL A C 1
ATOM 959 O O . VAL A 1 114 ? 7.971 8.931 -19.294 1.00 93.25 114 VAL A O 1
ATOM 962 N N . ARG A 1 115 ? 9.485 8.736 -17.654 1.00 92.75 115 ARG A N 1
ATOM 963 C CA . ARG A 1 115 ? 10.588 9.341 -18.422 1.00 92.75 115 ARG A CA 1
ATOM 964 C C . ARG A 1 115 ? 10.957 8.502 -19.662 1.00 92.75 115 ARG A C 1
ATOM 966 O O . ARG A 1 115 ? 10.932 7.269 -19.626 1.00 92.75 115 ARG A O 1
ATOM 973 N N . ASP A 1 116 ? 11.355 9.177 -20.741 1.00 88.00 116 ASP A N 1
ATOM 974 C CA . ASP A 1 116 ? 11.508 8.582 -22.081 1.00 88.00 116 ASP A CA 1
ATOM 975 C C . ASP A 1 116 ? 12.626 7.528 -22.202 1.00 88.00 116 ASP A C 1
ATOM 977 O O . ASP A 1 116 ? 12.557 6.620 -23.031 1.00 88.00 116 ASP A O 1
ATOM 981 N N . ASP A 1 117 ? 13.668 7.610 -21.376 1.00 88.31 117 ASP A N 1
ATOM 982 C CA . ASP A 1 117 ? 14.872 6.774 -21.480 1.00 88.31 117 ASP A CA 1
ATOM 983 C C . ASP A 1 117 ? 14.747 5.388 -20.814 1.00 88.31 117 ASP A C 1
ATOM 985 O O . ASP A 1 117 ? 15.713 4.623 -20.779 1.00 88.31 117 ASP A O 1
ATOM 989 N N . ILE A 1 118 ? 13.561 5.028 -20.315 1.00 88.50 118 ILE A N 1
ATOM 990 C CA . ILE A 1 118 ? 13.317 3.767 -19.596 1.00 88.50 118 ILE A CA 1
ATOM 991 C C . ILE A 1 118 ? 13.168 2.550 -20.521 1.00 88.50 118 ILE A C 1
ATOM 993 O O . ILE A 1 118 ? 13.585 1.448 -20.155 1.00 88.50 118 ILE A O 1
ATOM 997 N N . GLY A 1 119 ? 12.587 2.723 -21.714 1.00 80.25 119 GLY A N 1
ATOM 998 C CA . GLY A 1 119 ? 12.157 1.612 -22.582 1.00 80.25 119 GLY A CA 1
ATOM 999 C C . GLY A 1 119 ? 13.273 0.714 -23.131 1.00 80.25 119 GLY A C 1
ATOM 1000 O O . GLY A 1 119 ? 13.021 -0.422 -23.536 1.00 80.25 119 GLY A O 1
ATOM 1001 N N . GLU A 1 120 ? 14.512 1.198 -23.159 1.00 82.12 120 GLU A N 1
ATOM 1002 C CA . GLU A 1 120 ? 15.672 0.410 -23.604 1.00 82.12 120 GLU A CA 1
ATOM 1003 C C . GLU A 1 120 ? 16.557 -0.065 -22.453 1.00 82.12 120 GLU A C 1
ATOM 1005 O O . GLU A 1 120 ? 17.484 -0.843 -22.665 1.00 82.12 120 GLU A O 1
ATOM 1010 N N . TYR A 1 121 ? 16.272 0.414 -21.246 1.00 90.62 121 TYR A N 1
ATOM 1011 C CA . TYR A 1 121 ? 17.153 0.302 -20.097 1.00 90.62 121 TYR A CA 1
ATOM 1012 C C . TYR A 1 121 ? 16.673 -0.750 -19.090 1.00 90.62 121 TYR A C 1
ATOM 1014 O O . TYR A 1 121 ? 17.487 -1.505 -18.558 1.00 90.62 121 TYR A O 1
ATOM 1022 N N . LEU A 1 122 ? 15.362 -0.835 -18.837 1.00 93.19 122 LEU A N 1
ATOM 1023 C CA . LEU A 1 122 ? 14.817 -1.825 -17.908 1.00 93.19 122 LEU A CA 1
ATOM 1024 C C . LEU A 1 122 ? 14.776 -3.227 -18.520 1.00 93.19 122 LEU A C 1
ATOM 1026 O O . LEU A 1 122 ? 14.435 -3.422 -19.686 1.00 93.19 122 LEU A O 1
ATOM 1030 N N . MET A 1 123 ? 15.041 -4.222 -17.680 1.00 93.75 123 MET A N 1
ATOM 1031 C CA . MET A 1 123 ? 15.024 -5.637 -18.041 1.00 93.75 123 MET A CA 1
ATOM 1032 C C . MET A 1 123 ? 14.072 -6.391 -17.110 1.00 93.75 123 MET A C 1
ATOM 1034 O O . MET A 1 123 ? 13.961 -6.080 -15.921 1.00 93.75 123 MET A O 1
ATOM 1038 N N . TRP A 1 124 ? 13.352 -7.385 -17.638 1.00 94.56 124 TRP A N 1
ATOM 1039 C CA . TRP A 1 124 ? 12.402 -8.133 -16.812 1.00 94.56 124 TRP A CA 1
ATOM 1040 C C . TRP A 1 124 ? 13.121 -9.020 -15.788 1.00 94.56 124 TRP A C 1
ATOM 1042 O O . TRP A 1 124 ? 12.795 -8.991 -14.605 1.00 94.56 124 TRP A O 1
ATOM 1052 N N . ASN A 1 125 ? 14.110 -9.793 -16.245 1.00 94.81 125 ASN A N 1
ATOM 1053 C CA . ASN A 1 125 ? 14.725 -10.875 -15.466 1.00 94.81 125 ASN A CA 1
ATOM 1054 C C . ASN A 1 125 ? 15.939 -10.459 -14.624 1.00 94.81 125 ASN A C 1
ATOM 1056 O O . ASN A 1 125 ? 16.402 -11.244 -13.802 1.00 94.81 125 ASN A O 1
ATOM 1060 N N . SER A 1 126 ? 16.499 -9.273 -14.851 1.00 92.19 126 SER A N 1
ATOM 1061 C CA . SER A 1 126 ? 17.739 -8.841 -14.206 1.00 92.19 126 SER A CA 1
ATOM 1062 C C . SER A 1 126 ? 17.742 -7.334 -13.981 1.00 92.19 126 SER A C 1
ATOM 1064 O O . SER A 1 126 ? 17.094 -6.618 -14.741 1.00 92.19 126 SER A O 1
ATOM 1066 N N . PRO A 1 127 ? 18.469 -6.820 -12.978 1.00 89.19 127 PRO A N 1
ATOM 1067 C CA . PRO A 1 127 ? 18.723 -5.389 -12.881 1.00 89.19 127 PRO A CA 1
ATOM 1068 C C . PRO A 1 127 ? 19.456 -4.862 -14.130 1.00 89.19 127 PRO A C 1
ATOM 1070 O O . PRO A 1 127 ? 20.139 -5.638 -14.813 1.00 89.19 127 PRO A O 1
ATOM 1073 N N . PRO A 1 128 ? 19.348 -3.560 -14.440 1.00 90.06 128 PRO A N 1
ATOM 1074 C CA . PRO A 1 128 ? 20.104 -2.941 -15.524 1.00 90.06 128 PRO A CA 1
ATOM 1075 C C . PRO A 1 128 ? 21.623 -3.089 -15.327 1.00 90.06 128 PRO A C 1
ATOM 1077 O O . PRO A 1 128 ? 22.134 -2.909 -14.225 1.00 90.06 128 PRO A O 1
ATOM 1080 N N . ALA A 1 129 ? 22.362 -3.386 -16.403 1.00 82.25 129 ALA A N 1
ATOM 1081 C CA . ALA A 1 129 ? 23.800 -3.689 -16.338 1.00 82.25 129 ALA A CA 1
ATOM 1082 C C . ALA A 1 129 ? 24.682 -2.496 -15.914 1.00 82.25 129 ALA A C 1
ATOM 1084 O O . ALA A 1 129 ? 25.763 -2.683 -15.356 1.00 82.25 129 ALA A O 1
ATOM 1085 N N . HIS A 1 130 ? 24.223 -1.273 -16.180 1.00 81.88 130 HIS A N 1
ATOM 1086 C CA . HIS A 1 130 ? 24.898 -0.026 -15.821 1.00 81.88 130 HIS A CA 1
ATOM 1087 C C . HIS A 1 130 ? 23.975 0.802 -14.926 1.00 81.88 130 HIS A C 1
ATOM 1089 O O . HIS A 1 130 ? 23.406 1.800 -15.360 1.00 81.88 130 HIS A O 1
ATOM 1095 N N . SER A 1 131 ? 23.761 0.321 -13.701 1.00 82.88 131 SER A N 1
ATOM 1096 C CA . SER A 1 131 ? 22.888 0.969 -12.726 1.00 82.88 131 SER A CA 1
ATOM 1097 C C . SER A 1 131 ? 23.562 2.178 -12.081 1.00 82.88 131 SER A C 1
ATOM 1099 O O . SER A 1 131 ? 24.696 2.075 -11.604 1.00 82.88 131 SER A O 1
ATOM 1101 N N . ASP A 1 132 ? 22.831 3.286 -11.986 1.00 87.88 132 ASP A N 1
ATOM 1102 C CA . ASP A 1 132 ? 23.231 4.424 -11.161 1.00 87.88 132 ASP A CA 1
ATOM 1103 C C . ASP A 1 132 ? 23.319 4.041 -9.675 1.00 87.88 132 ASP A C 1
ATOM 1105 O O . ASP A 1 132 ? 22.757 3.038 -9.223 1.00 87.88 132 ASP A O 1
ATOM 1109 N N . ALA A 1 133 ? 24.001 4.875 -8.887 1.00 90.12 133 ALA A N 1
ATOM 1110 C CA . ALA A 1 133 ? 24.063 4.698 -7.442 1.00 90.12 133 ALA A CA 1
ATOM 1111 C C . ALA A 1 133 ? 22.650 4.688 -6.829 1.00 90.12 133 ALA A C 1
ATOM 1113 O O . ALA A 1 133 ? 21.821 5.571 -7.087 1.00 90.12 133 ALA A O 1
ATOM 1114 N N . PHE A 1 134 ? 22.386 3.693 -5.984 1.00 91.12 134 PHE A N 1
ATOM 1115 C CA . PHE A 1 134 ? 21.111 3.524 -5.294 1.00 91.12 134 PHE A CA 1
ATOM 1116 C C . PHE A 1 134 ? 21.329 3.503 -3.773 1.00 91.12 134 PHE A C 1
ATOM 1118 O O . PHE A 1 134 ? 22.304 2.891 -3.325 1.00 91.12 134 PHE A O 1
ATOM 1125 N N . PRO A 1 135 ? 20.472 4.163 -2.968 1.00 91.62 135 PRO A N 1
ATOM 1126 C CA . PRO A 1 135 ? 20.628 4.194 -1.521 1.00 91.62 135 PRO A CA 1
ATOM 1127 C C . PRO A 1 135 ? 20.632 2.777 -0.927 1.00 91.62 135 PRO A C 1
ATOM 1129 O O . PRO A 1 135 ? 19.725 1.989 -1.215 1.00 91.62 135 PRO A O 1
ATOM 1132 N N . PRO A 1 136 ? 21.631 2.424 -0.099 1.00 87.75 136 PRO A N 1
ATOM 1133 C CA . PRO A 1 136 ? 21.646 1.128 0.560 1.00 87.75 136 PRO A CA 1
ATOM 1134 C C . PRO A 1 136 ? 20.606 1.085 1.689 1.00 87.75 136 PRO A C 1
ATOM 1136 O O . PRO A 1 136 ? 20.308 2.101 2.312 1.00 87.75 136 PRO A O 1
ATOM 1139 N N . ASN A 1 137 ? 20.119 -0.118 2.007 1.00 90.25 137 ASN A N 1
ATOM 1140 C CA . ASN A 1 137 ? 19.300 -0.411 3.195 1.00 90.25 137 ASN A CA 1
ATOM 1141 C C . ASN A 1 137 ? 17.929 0.288 3.270 1.00 90.25 137 ASN A C 1
ATOM 1143 O O . ASN A 1 137 ? 17.411 0.490 4.368 1.00 90.25 137 ASN A O 1
ATOM 1147 N N . LEU A 1 138 ? 17.321 0.635 2.134 1.00 93.38 138 LEU A N 1
ATOM 1148 C CA . LEU A 1 138 ? 15.916 1.046 2.126 1.00 93.38 138 LEU A CA 1
ATOM 1149 C C . LEU A 1 138 ? 15.013 -0.142 2.481 1.00 93.38 138 LEU A C 1
ATOM 1151 O O . LEU A 1 138 ? 15.218 -1.254 1.984 1.00 93.38 138 LEU A O 1
ATOM 1155 N N . ASP A 1 139 ? 14.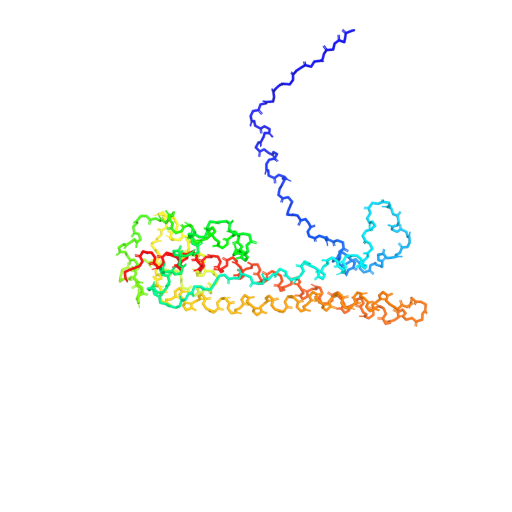004 0.104 3.316 1.00 93.94 139 ASP A N 1
ATOM 1156 C CA . ASP A 1 139 ? 12.920 -0.855 3.513 1.00 93.94 139 ASP A CA 1
ATOM 1157 C C . ASP A 1 139 ? 12.031 -0.958 2.259 1.00 93.94 139 ASP A C 1
ATOM 1159 O O . ASP A 1 139 ? 12.182 -0.203 1.298 1.00 93.94 139 ASP A O 1
ATOM 1163 N N . GLU A 1 140 ? 11.094 -1.907 2.251 1.00 92.44 140 GLU A N 1
ATOM 1164 C CA . GLU A 1 140 ? 10.216 -2.154 1.098 1.00 92.44 140 GLU A CA 1
ATOM 1165 C C . GLU A 1 140 ? 9.393 -0.928 0.669 1.00 92.44 140 GLU A C 1
ATOM 1167 O O . GLU A 1 140 ? 9.146 -0.734 -0.523 1.00 92.44 140 GLU A O 1
ATOM 1172 N N . LEU A 1 141 ? 8.959 -0.098 1.624 1.00 94.56 141 LEU A N 1
ATOM 1173 C CA . LEU A 1 141 ? 8.071 1.034 1.353 1.00 94.56 141 LEU A CA 1
ATOM 1174 C C . LEU A 1 141 ? 8.871 2.201 0.769 1.00 94.56 141 LEU A C 1
ATOM 1176 O O . LEU A 1 141 ? 8.501 2.754 -0.270 1.00 94.56 141 LEU A O 1
ATOM 1180 N N . ALA A 1 142 ? 10.001 2.523 1.399 1.00 96.31 142 ALA A N 1
ATOM 1181 C CA . ALA A 1 142 ? 10.934 3.542 0.943 1.00 96.31 142 ALA A CA 1
ATOM 1182 C C . ALA A 1 142 ? 11.556 3.164 -0.406 1.00 96.31 142 ALA A C 1
ATOM 1184 O O . ALA A 1 142 ? 11.681 4.015 -1.285 1.00 96.31 142 ALA A O 1
ATOM 1185 N N . TRP A 1 143 ? 11.878 1.883 -0.611 1.00 97.44 143 TRP A N 1
ATOM 1186 C CA . TRP A 1 143 ? 12.359 1.380 -1.896 1.00 97.44 143 TRP A CA 1
ATOM 1187 C C . TRP A 1 143 ? 11.328 1.607 -3.006 1.00 97.44 143 TRP A C 1
ATOM 1189 O O . TRP A 1 143 ? 11.677 2.124 -4.069 1.00 97.44 143 TRP A O 1
ATOM 1199 N N . ALA A 1 144 ? 10.055 1.273 -2.761 1.00 97.62 144 ALA A N 1
ATOM 1200 C CA . ALA A 1 144 ? 8.996 1.446 -3.753 1.00 97.62 144 ALA A CA 1
ATOM 1201 C C . ALA A 1 144 ? 8.789 2.925 -4.111 1.00 97.62 144 ALA A C 1
ATOM 1203 O O . ALA A 1 144 ? 8.624 3.254 -5.286 1.00 97.62 144 ALA A O 1
ATOM 1204 N N . ALA A 1 145 ? 8.829 3.814 -3.115 1.00 97.56 145 ALA A N 1
ATOM 1205 C CA . ALA A 1 145 ? 8.728 5.253 -3.327 1.00 97.56 145 ALA A CA 1
ATOM 1206 C C . ALA A 1 145 ? 9.915 5.806 -4.134 1.00 97.56 145 ALA A C 1
ATOM 1208 O O . ALA A 1 145 ? 9.702 6.502 -5.124 1.00 97.56 145 ALA A O 1
ATOM 1209 N N . GLU A 1 146 ? 11.149 5.452 -3.768 1.00 97.69 146 GLU A N 1
ATOM 1210 C CA . GLU A 1 146 ? 12.366 5.909 -4.452 1.00 97.69 146 GLU A CA 1
ATOM 1211 C C . GLU A 1 146 ? 12.390 5.462 -5.920 1.00 97.69 146 GLU A C 1
ATOM 1213 O O . GLU A 1 146 ? 12.600 6.276 -6.822 1.00 97.69 146 GLU A O 1
ATOM 1218 N N . GLN A 1 147 ? 12.116 4.180 -6.187 1.00 96.94 147 GLN A N 1
ATOM 1219 C CA . GLN A 1 147 ? 12.079 3.668 -7.558 1.00 96.94 147 GLN A CA 1
ATOM 1220 C C . GLN A 1 147 ? 10.962 4.328 -8.369 1.00 96.94 147 GLN A C 1
ATOM 1222 O O . GLN A 1 147 ? 11.181 4.695 -9.524 1.00 96.94 147 GLN A O 1
ATOM 1227 N N . ALA A 1 148 ? 9.777 4.529 -7.782 1.00 97.31 148 ALA A N 1
ATOM 1228 C CA . ALA A 1 148 ? 8.677 5.204 -8.461 1.00 97.31 148 ALA A CA 1
ATOM 1229 C C . ALA A 1 148 ? 9.024 6.664 -8.801 1.00 97.31 148 ALA A C 1
ATOM 1231 O O . ALA A 1 148 ? 8.740 7.105 -9.914 1.00 97.31 148 ALA A O 1
ATOM 1232 N N . SER A 1 149 ? 9.691 7.389 -7.900 1.00 96.75 149 SER A N 1
ATOM 1233 C CA . SER A 1 149 ? 10.170 8.755 -8.146 1.00 96.75 149 SER A CA 1
ATOM 1234 C C . SER A 1 149 ? 11.183 8.805 -9.288 1.00 96.75 149 SER A C 1
ATOM 1236 O O . SER A 1 149 ? 10.966 9.534 -10.253 1.00 96.75 149 SER A O 1
ATOM 1238 N N . ARG A 1 150 ? 12.225 7.962 -9.258 1.00 95.94 150 ARG A N 1
ATOM 1239 C CA . ARG A 1 150 ? 13.234 7.870 -10.337 1.00 95.94 150 ARG A CA 1
ATOM 1240 C C . ARG A 1 150 ? 12.647 7.512 -11.699 1.00 95.94 150 ARG A C 1
ATOM 1242 O O . ARG A 1 150 ? 13.188 7.882 -12.736 1.00 95.94 150 ARG A O 1
ATOM 1249 N N . THR A 1 151 ? 11.542 6.772 -11.690 1.00 95.94 151 THR A N 1
ATOM 1250 C CA . THR A 1 151 ? 10.829 6.342 -12.897 1.00 95.94 151 THR A CA 1
ATOM 1251 C C . THR A 1 151 ? 9.979 7.467 -13.504 1.00 95.94 151 THR A C 1
ATOM 1253 O O . THR A 1 151 ? 9.753 7.486 -14.712 1.00 95.94 151 THR A O 1
ATOM 1256 N N . ARG A 1 152 ? 9.504 8.412 -12.684 1.00 94.44 152 ARG A N 1
ATOM 1257 C CA . ARG A 1 152 ? 8.682 9.553 -13.125 1.00 94.44 152 ARG A CA 1
ATOM 1258 C C . ARG A 1 152 ? 9.527 10.772 -13.479 1.00 94.44 152 ARG A C 1
ATOM 1260 O O . ARG A 1 152 ? 9.249 11.444 -14.463 1.00 94.44 152 ARG A O 1
ATOM 1267 N N . ASP A 1 153 ? 10.546 11.059 -12.678 1.00 93.00 153 ASP A N 1
ATOM 1268 C CA . ASP A 1 153 ? 11.333 12.282 -12.788 1.00 93.00 153 ASP A CA 1
ATOM 1269 C C . ASP A 1 153 ? 12.624 12.046 -13.583 1.00 93.00 153 ASP A C 1
ATOM 1271 O O . ASP A 1 153 ? 13.525 11.313 -13.164 1.00 93.00 153 ASP A O 1
ATOM 1275 N N . GLY A 1 154 ? 12.717 12.691 -14.748 1.00 89.56 154 GLY A N 1
ATOM 1276 C CA . GLY A 1 154 ? 13.892 12.644 -15.617 1.00 89.56 154 GLY A CA 1
ATOM 1277 C C . GLY A 1 154 ? 15.140 13.310 -15.027 1.00 89.56 154 GLY A C 1
ATOM 1278 O O . GLY A 1 154 ? 16.246 13.016 -15.479 1.00 89.56 154 GLY A O 1
ATOM 1279 N N . SER A 1 155 ? 14.983 14.181 -14.024 1.00 92.50 155 SER A N 1
ATOM 1280 C CA . SER A 1 155 ? 16.093 14.867 -13.352 1.00 92.50 155 SER A CA 1
ATOM 1281 C C . SER A 1 155 ? 16.803 13.997 -12.309 1.00 92.50 155 SER A C 1
ATOM 1283 O O . SER A 1 155 ? 17.944 14.281 -11.939 1.00 92.50 155 SER A O 1
ATOM 1285 N N . LEU A 1 156 ? 16.156 12.918 -11.859 1.00 93.69 156 LEU A N 1
ATOM 1286 C CA . LEU A 1 156 ? 16.731 11.960 -10.921 1.00 93.69 156 LEU A CA 1
ATOM 1287 C C . LEU A 1 156 ? 17.625 10.933 -11.639 1.00 93.69 156 LEU A C 1
ATOM 1289 O O . LEU A 1 156 ? 17.514 10.746 -12.856 1.00 93.69 156 LEU A O 1
ATOM 1293 N N . PRO A 1 157 ? 18.494 10.213 -10.904 1.00 94.12 157 PRO A N 1
ATOM 1294 C CA . PRO A 1 157 ? 19.177 9.046 -11.449 1.00 94.12 157 PRO A CA 1
ATOM 1295 C C . PRO A 1 157 ? 18.178 7.998 -11.950 1.00 94.12 157 PRO A C 1
ATOM 1297 O O . PRO A 1 157 ? 17.036 7.936 -11.485 1.00 94.12 157 PRO A O 1
ATOM 1300 N N . ARG A 1 158 ? 18.610 7.142 -12.874 1.00 94.19 158 ARG A N 1
ATOM 1301 C CA . ARG A 1 158 ? 17.757 6.095 -13.437 1.00 94.19 158 ARG A CA 1
ATOM 1302 C C . ARG A 1 158 ? 17.313 5.101 -12.360 1.00 94.19 158 ARG A C 1
ATOM 1304 O O . ARG A 1 158 ? 18.042 4.860 -11.387 1.00 94.19 158 ARG A O 1
ATOM 1311 N N . PRO A 1 159 ? 16.121 4.495 -12.524 1.00 94.94 159 PRO A N 1
ATOM 1312 C CA . PRO A 1 159 ? 15.707 3.392 -11.669 1.00 94.94 159 PRO A CA 1
ATOM 1313 C C . PRO A 1 159 ? 16.690 2.220 -11.783 1.00 94.94 159 PRO A C 1
ATOM 1315 O O . PRO A 1 159 ? 17.456 2.114 -12.737 1.00 94.94 159 PRO A O 1
ATOM 1318 N N . THR A 1 160 ? 16.696 1.323 -10.807 1.00 95.19 160 THR A N 1
ATOM 1319 C CA . THR A 1 160 ? 17.649 0.191 -10.779 1.00 95.19 160 THR A CA 1
ATOM 1320 C C . THR A 1 160 ? 16.971 -1.168 -10.647 1.00 95.19 160 THR A C 1
ATOM 1322 O O . THR A 1 160 ? 17.649 -2.190 -10.581 1.00 95.19 160 THR A O 1
ATOM 1325 N N . PHE A 1 161 ? 15.638 -1.192 -10.635 1.00 95.31 161 PHE A N 1
ATOM 1326 C CA . PHE A 1 161 ? 14.857 -2.406 -10.435 1.00 95.31 161 PHE A CA 1
ATOM 1327 C C . PHE A 1 161 ? 14.789 -3.292 -11.686 1.00 95.31 161 PHE A C 1
ATOM 1329 O O . PHE A 1 161 ? 14.982 -2.845 -12.818 1.00 95.31 161 PHE A O 1
ATOM 1336 N N . SER A 1 162 ? 14.426 -4.554 -11.465 1.00 95.88 162 SER A N 1
ATOM 1337 C CA . SER A 1 162 ? 13.976 -5.486 -12.506 1.00 95.88 162 SER A CA 1
ATOM 1338 C C . SER A 1 162 ? 12.490 -5.811 -12.356 1.00 95.88 162 SER A C 1
ATOM 1340 O O . SER A 1 162 ? 11.918 -5.642 -11.276 1.00 95.88 162 SER A O 1
ATOM 1342 N N . GLY A 1 163 ? 11.865 -6.325 -13.417 1.00 96.50 163 GLY A N 1
ATOM 1343 C CA . GLY A 1 163 ? 10.463 -6.756 -13.356 1.00 96.50 163 GLY A CA 1
ATOM 1344 C C . GLY A 1 163 ? 10.212 -7.846 -12.307 1.00 96.50 163 GLY A C 1
ATOM 1345 O O . GLY A 1 163 ? 9.252 -7.757 -11.542 1.00 96.50 163 GLY A O 1
ATOM 1346 N N . VAL A 1 164 ? 11.113 -8.829 -12.211 1.00 96.88 164 VAL A N 1
ATOM 1347 C CA . VAL A 1 164 ? 11.055 -9.904 -11.203 1.00 96.88 164 VAL A CA 1
ATOM 1348 C C . VAL A 1 164 ? 11.196 -9.359 -9.778 1.00 96.88 164 VAL A C 1
ATOM 1350 O O . VAL A 1 164 ? 10.507 -9.824 -8.867 1.00 96.88 164 VAL A O 1
ATOM 1353 N N . GLU A 1 165 ? 12.053 -8.358 -9.563 1.00 96.75 165 GLU A N 1
ATOM 1354 C CA . GLU A 1 165 ? 12.190 -7.723 -8.248 1.00 96.75 165 GLU A CA 1
ATOM 1355 C C . GLU A 1 165 ? 10.898 -7.005 -7.839 1.00 96.75 165 GLU A C 1
ATOM 1357 O O . GLU A 1 165 ? 10.400 -7.222 -6.733 1.00 96.75 165 GLU A O 1
ATOM 1362 N N . VAL A 1 166 ? 10.315 -6.206 -8.742 1.00 97.31 166 VAL A N 1
ATOM 1363 C CA . VAL A 1 166 ? 9.040 -5.515 -8.494 1.00 97.31 166 VAL A CA 1
ATOM 1364 C C . VAL A 1 166 ? 7.927 -6.514 -8.189 1.00 97.31 166 VAL A C 1
ATOM 1366 O O . VAL A 1 166 ? 7.168 -6.310 -7.244 1.00 97.31 166 VAL A O 1
ATOM 1369 N N . GLU A 1 167 ? 7.837 -7.610 -8.945 1.00 96.19 167 GLU A N 1
ATOM 1370 C CA . GLU A 1 167 ? 6.864 -8.677 -8.700 1.00 96.19 167 GLU A CA 1
ATOM 1371 C C . GLU A 1 167 ? 7.032 -9.300 -7.309 1.00 96.19 167 GLU A C 1
ATOM 1373 O O . GLU A 1 167 ? 6.057 -9.436 -6.567 1.00 96.19 167 GLU A O 1
ATOM 1378 N N . THR A 1 168 ? 8.270 -9.619 -6.928 1.00 95.88 168 THR A N 1
ATOM 1379 C CA . THR A 1 168 ? 8.587 -10.225 -5.629 1.00 95.88 168 THR A CA 1
ATOM 1380 C C . THR A 1 168 ? 8.177 -9.308 -4.479 1.00 95.88 168 THR A C 1
ATOM 1382 O O . THR A 1 168 ? 7.456 -9.726 -3.570 1.00 95.88 168 THR A O 1
ATOM 1385 N N . ARG A 1 169 ? 8.572 -8.032 -4.540 1.00 96.50 169 ARG A N 1
ATOM 1386 C CA . ARG A 1 169 ? 8.242 -7.037 -3.509 1.00 96.50 169 ARG A CA 1
ATOM 1387 C C . ARG A 1 169 ? 6.747 -6.737 -3.462 1.00 96.50 169 ARG A C 1
ATOM 1389 O O . ARG A 1 169 ? 6.178 -6.624 -2.375 1.00 96.50 169 ARG A O 1
ATOM 1396 N N . ARG A 1 170 ? 6.084 -6.683 -4.625 1.00 95.19 170 ARG A N 1
ATOM 1397 C CA . ARG A 1 170 ? 4.627 -6.523 -4.724 1.00 95.19 170 ARG A CA 1
ATOM 1398 C C . ARG A 1 170 ? 3.906 -7.602 -3.933 1.00 95.19 170 ARG A C 1
ATOM 1400 O O . ARG A 1 170 ? 3.049 -7.258 -3.128 1.00 95.19 170 ARG A O 1
ATOM 1407 N N . MET A 1 171 ? 4.253 -8.874 -4.131 1.00 93.31 171 MET A N 1
ATOM 1408 C CA . MET A 1 171 ? 3.611 -9.980 -3.409 1.00 93.31 171 MET A CA 1
ATOM 1409 C C . MET A 1 171 ? 3.728 -9.807 -1.890 1.00 93.31 171 MET A C 1
ATOM 1411 O O . MET A 1 171 ? 2.723 -9.870 -1.186 1.00 93.31 171 MET A O 1
ATOM 1415 N N . VAL A 1 172 ? 4.926 -9.479 -1.395 1.00 94.62 172 VAL A N 1
ATOM 1416 C CA . VAL A 1 172 ? 5.172 -9.262 0.040 1.00 94.62 172 VAL A CA 1
ATOM 1417 C C . VAL A 1 172 ? 4.337 -8.104 0.593 1.00 94.62 172 VAL A C 1
ATOM 1419 O O . VAL A 1 172 ? 3.694 -8.239 1.637 1.00 94.62 172 VAL A O 1
ATOM 1422 N N . VAL A 1 173 ? 4.328 -6.953 -0.084 1.00 94.81 173 VAL A N 1
ATOM 1423 C CA . VAL A 1 173 ? 3.570 -5.777 0.371 1.00 94.81 173 VAL A CA 1
ATOM 1424 C C . VAL A 1 173 ? 2.066 -6.028 0.290 1.00 94.81 173 VAL A C 1
ATOM 1426 O O . VAL A 1 173 ? 1.340 -5.654 1.207 1.00 94.81 173 VAL A O 1
ATOM 1429 N N . PHE A 1 174 ? 1.588 -6.712 -0.747 1.00 93.50 174 PHE A N 1
ATOM 1430 C CA . PHE A 1 174 ? 0.168 -7.005 -0.937 1.00 93.50 174 PHE A CA 1
ATOM 1431 C C . PHE A 1 174 ? -0.373 -7.946 0.138 1.00 93.50 174 PHE A C 1
ATOM 1433 O O . PHE A 1 174 ? -1.442 -7.694 0.702 1.00 93.50 174 PHE A O 1
ATOM 1440 N N . ASP A 1 175 ? 0.391 -8.980 0.487 1.00 93.12 175 ASP A N 1
ATOM 1441 C CA . ASP A 1 175 ? 0.046 -9.875 1.588 1.00 93.12 175 ASP A CA 1
ATOM 1442 C C . ASP A 1 175 ? 0.003 -9.121 2.924 1.00 93.12 175 ASP A C 1
ATOM 1444 O O . ASP A 1 175 ? -0.919 -9.312 3.726 1.00 93.12 175 ASP A O 1
ATOM 1448 N N . ARG A 1 176 ? 0.944 -8.191 3.149 1.00 94.62 176 ARG A N 1
ATOM 1449 C CA . ARG A 1 176 ? 0.933 -7.309 4.327 1.00 94.62 176 ARG A CA 1
ATOM 1450 C C . ARG A 1 176 ? -0.283 -6.383 4.344 1.00 94.62 176 ARG A C 1
ATOM 1452 O O . ARG A 1 176 ? -0.928 -6.297 5.389 1.00 94.62 176 ARG A O 1
ATOM 1459 N N . CYS A 1 177 ? -0.637 -5.750 3.221 1.00 92.00 177 CYS A N 1
ATOM 1460 C CA . CYS A 1 177 ? -1.853 -4.939 3.089 1.00 92.00 177 CYS A CA 1
ATOM 1461 C C . CYS A 1 177 ? -3.083 -5.742 3.518 1.00 92.00 177 CYS A C 1
ATOM 1463 O O . CYS A 1 177 ? -3.848 -5.300 4.374 1.00 92.00 177 CYS A O 1
ATOM 1465 N N . LYS A 1 178 ? -3.241 -6.954 2.971 1.00 90.50 178 LYS A N 1
ATOM 1466 C CA . LYS A 1 178 ? -4.374 -7.838 3.267 1.00 90.50 178 LYS A CA 1
ATOM 1467 C C . LYS A 1 178 ? -4.423 -8.230 4.744 1.00 90.50 178 LYS A C 1
ATOM 1469 O O . LYS A 1 178 ? -5.494 -8.224 5.360 1.00 90.50 178 LYS A O 1
ATOM 1474 N N . ALA A 1 179 ? -3.274 -8.557 5.332 1.00 92.75 179 ALA A N 1
ATOM 1475 C CA . ALA A 1 179 ? -3.178 -8.926 6.740 1.00 92.75 179 ALA A CA 1
ATOM 1476 C C . ALA A 1 179 ? -3.527 -7.754 7.674 1.00 92.75 179 ALA A C 1
ATOM 1478 O O . ALA A 1 179 ? -4.286 -7.940 8.630 1.00 92.75 179 ALA A O 1
ATOM 1479 N N . VAL A 1 180 ? -3.005 -6.553 7.405 1.00 92.44 180 VAL A N 1
ATOM 1480 C CA . VAL A 1 180 ? -3.300 -5.351 8.202 1.00 92.44 180 VAL A CA 1
ATOM 1481 C C . VAL A 1 180 ? -4.761 -4.946 8.042 1.00 92.44 180 VAL A C 1
ATOM 1483 O O . VAL A 1 180 ? -5.425 -4.739 9.054 1.00 92.44 180 VAL A O 1
ATOM 1486 N N . HIS A 1 181 ? -5.297 -4.954 6.818 1.00 88.44 181 HIS A N 1
ATOM 1487 C CA . HIS A 1 181 ? -6.715 -4.703 6.564 1.00 88.44 181 HIS A CA 1
ATOM 1488 C C . HIS A 1 181 ? -7.608 -5.652 7.371 1.00 88.44 181 HIS A C 1
ATOM 1490 O O . HIS A 1 181 ? -8.501 -5.215 8.087 1.00 88.44 181 HIS A O 1
ATOM 1496 N N . THR A 1 182 ? -7.311 -6.956 7.353 1.00 89.12 182 THR A N 1
ATOM 1497 C CA . THR A 1 182 ? -8.066 -7.955 8.129 1.00 89.12 182 THR A CA 1
ATOM 1498 C C . THR A 1 182 ? -8.048 -7.645 9.630 1.00 89.12 182 THR A C 1
ATOM 1500 O O . THR A 1 182 ? -9.081 -7.717 10.297 1.00 89.12 182 THR A O 1
ATOM 1503 N N . LYS A 1 183 ? -6.883 -7.268 10.179 1.00 91.56 183 LYS A N 1
ATOM 1504 C CA . LYS A 1 183 ? -6.743 -6.887 11.595 1.00 91.56 183 LYS A CA 1
ATOM 1505 C C . LYS A 1 183 ? -7.487 -5.595 11.925 1.00 91.56 183 LYS A C 1
ATOM 1507 O O . LYS A 1 183 ? -8.035 -5.499 13.024 1.00 91.56 183 LYS A O 1
ATOM 1512 N N . LEU A 1 184 ? -7.481 -4.631 11.008 1.00 87.12 184 LEU A N 1
ATOM 1513 C CA . LEU A 1 184 ? -8.175 -3.355 11.128 1.00 87.12 184 LEU A CA 1
ATOM 1514 C C . LEU A 1 184 ? -9.692 -3.568 11.131 1.00 87.12 184 LEU A C 1
ATOM 1516 O O . LEU A 1 184 ? -10.347 -3.140 12.076 1.00 87.12 184 LEU A O 1
ATOM 1520 N N . SER A 1 185 ? -10.234 -4.319 10.167 1.00 84.44 185 SER A N 1
ATOM 1521 C CA . SER A 1 185 ? -11.656 -4.688 10.140 1.00 84.44 185 SER A CA 1
ATOM 1522 C C . SER A 1 185 ? -12.067 -5.438 11.410 1.00 84.44 185 SER A C 1
ATOM 1524 O O . SER A 1 185 ? -13.107 -5.148 11.991 1.00 84.44 185 SER A O 1
ATOM 1526 N N . ALA A 1 186 ? -11.240 -6.371 11.897 1.00 86.81 186 ALA A N 1
ATOM 1527 C CA . ALA A 1 186 ? -11.510 -7.069 13.155 1.00 86.81 186 ALA A CA 1
ATOM 1528 C C . ALA A 1 186 ? -11.487 -6.129 14.376 1.00 86.81 186 ALA A C 1
ATOM 1530 O O . ALA A 1 186 ? -12.299 -6.285 15.284 1.00 86.81 186 ALA A O 1
ATOM 1531 N N . SER A 1 187 ? -10.573 -5.152 14.401 1.00 86.25 187 SER A N 1
ATOM 1532 C CA . SER A 1 187 ? -10.502 -4.137 15.460 1.00 86.25 187 SER A CA 1
ATOM 1533 C C . SER A 1 187 ? -11.763 -3.288 15.504 1.00 86.25 187 SER A C 1
ATOM 1535 O O . SER A 1 187 ? -12.370 -3.130 16.560 1.00 86.25 187 SER A O 1
ATOM 1537 N N . ARG A 1 188 ? -12.197 -2.811 14.337 1.00 83.06 188 ARG A N 1
ATOM 1538 C CA . ARG A 1 188 ? -13.397 -1.993 14.195 1.00 83.06 188 ARG A CA 1
ATOM 1539 C C . ARG A 1 188 ? -14.662 -2.733 14.655 1.00 83.06 188 ARG A C 1
ATOM 1541 O O . ARG A 1 188 ? -15.371 -2.223 15.523 1.00 83.06 188 ARG A O 1
ATOM 1548 N N . ARG A 1 189 ? -14.850 -3.987 14.218 1.00 82.81 189 ARG A N 1
ATOM 1549 C CA . ARG A 1 189 ? -15.937 -4.866 14.701 1.00 82.81 189 ARG A CA 1
ATOM 1550 C C . ARG A 1 189 ? -15.926 -5.042 16.213 1.00 82.81 189 ARG A C 1
ATOM 1552 O O . ARG A 1 189 ? -16.958 -4.926 16.863 1.00 82.81 189 ARG A O 1
ATOM 1559 N N . LYS A 1 190 ? -14.751 -5.277 16.797 1.00 85.25 190 LYS A N 1
ATOM 1560 C CA . LYS A 1 190 ? -14.627 -5.440 18.247 1.00 85.25 190 LYS A CA 1
ATOM 1561 C C . LYS A 1 190 ? -15.034 -4.171 19.005 1.00 85.25 190 LYS A C 1
ATOM 1563 O O . LYS A 1 190 ? -15.693 -4.272 20.035 1.00 85.25 190 LYS A O 1
ATOM 1568 N N . ILE A 1 191 ? -14.694 -2.982 18.503 1.00 80.44 191 ILE A N 1
ATOM 1569 C CA . ILE A 1 191 ? -15.127 -1.713 19.114 1.00 80.44 191 ILE A CA 1
ATOM 1570 C C . ILE A 1 191 ? -16.652 -1.563 19.030 1.00 80.44 191 ILE A C 1
ATOM 1572 O O . ILE A 1 191 ? -17.277 -1.172 20.015 1.00 80.44 191 ILE A O 1
ATOM 1576 N N . GLN A 1 192 ? -17.266 -1.926 17.901 1.00 77.75 192 GLN A N 1
ATOM 1577 C CA . GLN A 1 192 ? -18.729 -1.937 17.760 1.00 77.75 192 GLN A CA 1
ATOM 1578 C C . GLN A 1 192 ? -19.392 -2.892 18.755 1.00 77.75 192 GLN A C 1
ATOM 1580 O O . GLN A 1 192 ? -20.356 -2.512 19.417 1.00 77.75 192 GLN A O 1
ATOM 1585 N N . GLU A 1 193 ? -18.872 -4.111 18.902 1.00 82.38 193 GLU A N 1
ATOM 1586 C CA . GLU A 1 193 ? -19.376 -5.098 19.862 1.00 82.38 193 GLU A CA 1
ATOM 1587 C C . GLU A 1 193 ? -19.258 -4.600 21.308 1.00 82.38 193 GLU A C 1
ATOM 1589 O O . GLU A 1 193 ? -20.217 -4.715 22.072 1.00 82.38 193 GLU A O 1
ATOM 1594 N N . ILE A 1 194 ? -18.129 -3.980 21.671 1.00 81.75 194 ILE A N 1
ATOM 1595 C CA . ILE A 1 194 ? -17.935 -3.342 22.983 1.00 81.75 194 ILE A CA 1
ATOM 1596 C C . ILE A 1 194 ? -18.952 -2.214 23.191 1.00 81.75 194 ILE A C 1
ATOM 1598 O O . ILE A 1 194 ? -19.568 -2.138 24.255 1.00 81.75 194 ILE A O 1
ATOM 1602 N N . GLY A 1 195 ? -19.169 -1.370 22.178 1.00 78.25 195 GLY A N 1
ATOM 1603 C CA . GLY A 1 195 ? -20.167 -0.302 22.214 1.00 78.25 195 GLY A CA 1
ATOM 1604 C C . GLY A 1 195 ? -21.581 -0.839 22.444 1.00 78.25 195 GLY A C 1
ATOM 1605 O O . GLY A 1 195 ? -22.266 -0.391 23.362 1.00 78.25 195 GLY A O 1
ATOM 1606 N N . ARG A 1 196 ? -21.995 -1.863 21.682 1.00 78.94 196 ARG A N 1
ATOM 1607 C CA . ARG A 1 196 ? -23.288 -2.552 21.861 1.00 78.94 196 ARG A CA 1
ATOM 1608 C C . ARG A 1 196 ? -23.425 -3.147 23.263 1.00 78.94 196 ARG A C 1
ATOM 1610 O O . ARG A 1 196 ? -24.452 -2.954 23.910 1.00 78.94 196 ARG A O 1
ATOM 1617 N N . ALA A 1 197 ? -22.393 -3.840 23.744 1.00 81.19 197 ALA A N 1
ATOM 1618 C CA . ALA A 1 197 ? -22.394 -4.456 25.067 1.00 81.19 197 ALA A CA 1
ATOM 1619 C C . ALA A 1 197 ? -22.519 -3.409 26.180 1.00 81.19 197 ALA A C 1
ATOM 1621 O O . ALA A 1 197 ? -23.302 -3.593 27.108 1.00 81.19 197 ALA A O 1
ATOM 1622 N N . ARG A 1 198 ? -21.799 -2.285 26.072 1.00 81.88 198 ARG A N 1
ATOM 1623 C CA . ARG A 1 198 ? -21.875 -1.197 27.052 1.00 81.88 198 ARG A CA 1
ATOM 1624 C C . ARG A 1 198 ? -23.276 -0.588 27.079 1.00 81.88 198 ARG A C 1
ATOM 1626 O O . ARG A 1 198 ? -23.828 -0.421 28.161 1.00 81.88 198 ARG A O 1
ATOM 1633 N N . LEU A 1 199 ? -23.874 -0.326 25.913 1.00 75.75 199 LEU A N 1
ATOM 1634 C CA . LEU A 1 199 ? -25.231 0.228 25.793 1.00 75.75 199 LEU A CA 1
ATOM 1635 C C . LEU A 1 199 ? -26.319 -0.684 26.375 1.00 75.75 199 LEU A C 1
ATOM 1637 O O . LEU A 1 199 ? -27.316 -0.184 26.887 1.00 75.75 199 LEU A O 1
ATOM 1641 N N . ALA A 1 200 ? -26.134 -2.003 26.322 1.00 79.31 200 ALA A N 1
ATOM 1642 C CA . ALA A 1 200 ? -27.094 -2.962 26.867 1.00 79.31 200 ALA A CA 1
ATOM 1643 C C . ALA A 1 200 ? -27.104 -3.027 28.409 1.00 79.31 200 ALA A C 1
ATOM 1645 O O . ALA A 1 200 ? -28.022 -3.604 28.991 1.00 79.31 200 ALA A O 1
ATOM 1646 N N . LEU A 1 201 ? -26.095 -2.462 29.081 1.00 80.06 201 LEU A N 1
ATOM 1647 C CA . LEU A 1 201 ? -25.947 -2.507 30.536 1.00 80.06 201 LEU A CA 1
ATOM 1648 C C . LEU A 1 201 ? -26.509 -1.246 31.206 1.00 80.06 201 LEU A C 1
ATOM 1650 O O . LEU A 1 201 ? -26.204 -0.130 30.785 1.00 80.06 201 LEU A O 1
ATOM 1654 N N . SER A 1 202 ? -27.252 -1.420 32.305 1.00 80.50 202 SER A N 1
ATOM 1655 C CA . SER A 1 202 ? -27.720 -0.318 33.160 1.00 80.50 202 SER A CA 1
ATOM 1656 C C . SER A 1 202 ? -26.565 0.313 33.953 1.00 80.50 202 SER A C 1
ATOM 1658 O O . SER A 1 202 ? -25.709 -0.391 34.488 1.00 80.50 202 SER A O 1
ATOM 1660 N N . GLU A 1 203 ? -26.546 1.643 34.078 1.00 75.06 203 GLU A N 1
ATOM 1661 C CA . GLU A 1 203 ? -25.534 2.358 34.880 1.00 75.06 203 GLU A CA 1
ATOM 1662 C C . GLU A 1 203 ? -25.631 1.992 36.372 1.00 75.06 203 GLU A C 1
ATOM 1664 O O . GLU A 1 203 ? -24.624 1.724 37.024 1.00 75.06 203 GLU A O 1
ATOM 1669 N N . GLN A 1 204 ? -26.860 1.911 36.890 1.00 77.62 204 GLN A N 1
ATOM 1670 C CA . GLN A 1 204 ? -27.149 1.707 38.311 1.00 77.62 204 GLN A CA 1
ATOM 1671 C C . GLN A 1 204 ? -26.672 0.347 38.841 1.00 77.62 204 GLN A C 1
ATOM 1673 O O . GLN A 1 204 ? -26.175 0.277 39.965 1.00 77.62 204 GLN A O 1
ATOM 1678 N N . ASP A 1 205 ? -26.771 -0.712 38.032 1.00 82.31 205 ASP A N 1
ATOM 1679 C CA . ASP A 1 205 ? -26.428 -2.072 38.469 1.00 82.31 205 ASP A CA 1
ATOM 1680 C C . ASP A 1 205 ? -25.054 -2.524 37.956 1.00 82.31 205 ASP A C 1
ATOM 1682 O O . ASP A 1 205 ? -24.416 -3.386 38.560 1.00 82.31 205 ASP A O 1
ATOM 1686 N N . ASN A 1 206 ? -24.574 -1.944 36.848 1.00 87.31 206 ASN A N 1
ATOM 1687 C CA . ASN A 1 206 ? -23.405 -2.441 36.119 1.00 87.31 206 ASN A CA 1
ATOM 1688 C C . ASN A 1 206 ? -22.310 -1.387 35.888 1.00 87.31 206 ASN A C 1
ATOM 1690 O O . ASN A 1 206 ? -21.446 -1.603 35.037 1.00 87.31 206 ASN A O 1
ATOM 1694 N N . GLY A 1 207 ? -22.284 -0.282 36.642 1.00 84.81 207 GLY A N 1
ATOM 1695 C CA . GLY A 1 207 ? -21.314 0.811 36.454 1.00 84.81 207 GLY A CA 1
ATOM 1696 C C . GLY A 1 207 ? -19.850 0.352 36.336 1.00 84.81 207 GLY A C 1
ATOM 1697 O O . GLY A 1 207 ? -19.151 0.734 35.403 1.00 84.81 207 GLY A O 1
ATOM 1698 N N . LYS A 1 208 ? -19.392 -0.580 37.190 1.00 88.81 208 LYS A N 1
ATOM 1699 C CA . LYS A 1 208 ? -18.023 -1.141 37.099 1.00 88.81 208 LYS A CA 1
ATOM 1700 C C . LYS A 1 208 ? -17.757 -1.889 35.787 1.00 88.81 208 LYS A C 1
ATOM 1702 O O . LYS A 1 208 ? -16.661 -1.804 35.242 1.00 88.81 208 LYS A O 1
ATOM 1707 N N . LEU A 1 209 ? -18.739 -2.646 35.297 1.00 87.44 209 LEU A N 1
ATOM 1708 C CA . LEU A 1 209 ? -18.620 -3.405 34.052 1.00 87.44 209 LEU A CA 1
ATOM 1709 C C . LEU A 1 209 ? -18.643 -2.468 32.837 1.00 87.44 209 LEU A C 1
ATOM 1711 O O . LEU A 1 209 ? -17.897 -2.675 31.884 1.00 87.44 209 LEU A O 1
ATOM 1715 N N . ARG A 1 210 ? -19.455 -1.407 32.896 1.00 85.69 210 ARG A N 1
ATOM 1716 C CA . ARG A 1 210 ? -19.515 -0.355 31.874 1.00 85.69 210 ARG A CA 1
ATOM 1717 C C . ARG A 1 210 ? -18.212 0.435 31.781 1.00 85.69 210 ARG A C 1
ATOM 1719 O O . ARG A 1 210 ? -17.760 0.697 30.668 1.00 85.69 210 ARG A O 1
ATOM 1726 N N . GLU A 1 211 ? -17.588 0.738 32.916 1.00 85.06 211 GLU A N 1
ATOM 1727 C CA . GLU A 1 211 ? -16.266 1.372 32.969 1.00 85.06 211 GLU A CA 1
ATOM 1728 C C . GLU A 1 211 ? -15.180 0.460 32.383 1.00 85.06 211 GLU A C 1
ATOM 1730 O O . GLU A 1 211 ? -14.410 0.871 31.520 1.00 85.06 211 GLU A O 1
ATOM 1735 N N . MET A 1 212 ? -15.178 -0.828 32.747 1.00 89.94 212 MET A N 1
ATOM 1736 C CA . MET A 1 212 ? -14.251 -1.808 32.169 1.00 89.94 212 MET A CA 1
ATOM 1737 C C . MET A 1 212 ? -14.397 -1.918 30.641 1.00 89.94 212 MET A C 1
ATOM 1739 O O . MET A 1 212 ? -13.397 -2.003 29.921 1.00 89.94 212 MET A O 1
ATOM 1743 N N . LEU A 1 213 ? -15.633 -1.914 30.128 1.00 84.06 213 LEU A N 1
ATOM 1744 C CA . LEU A 1 213 ? -15.901 -1.911 28.688 1.00 84.06 213 LEU A CA 1
ATOM 1745 C C . LEU A 1 213 ? -15.412 -0.624 28.021 1.00 84.06 213 LEU A C 1
ATOM 1747 O O . LEU A 1 213 ? -14.860 -0.702 26.926 1.00 84.06 213 LEU A O 1
ATOM 1751 N N . LEU A 1 214 ? -15.550 0.531 28.678 1.00 83.31 214 LEU A N 1
ATOM 1752 C CA . LEU A 1 214 ? -15.016 1.794 28.173 1.00 83.31 214 LEU A CA 1
ATOM 1753 C C . LEU A 1 214 ? -13.489 1.743 28.045 1.00 83.31 214 LEU A C 1
ATOM 1755 O O . LEU A 1 214 ? -12.965 1.972 26.956 1.00 83.31 214 LEU A O 1
ATOM 1759 N N . THR A 1 215 ? -12.777 1.350 29.107 1.00 86.12 215 THR A N 1
ATOM 1760 C CA . THR A 1 215 ? -11.311 1.209 29.070 1.00 86.12 215 THR A CA 1
ATOM 1761 C C . THR A 1 215 ? -10.865 0.208 27.997 1.00 86.12 215 THR A C 1
ATOM 1763 O O . THR A 1 215 ? -9.892 0.436 27.276 1.00 86.12 215 THR A O 1
ATOM 1766 N N . THR A 1 216 ? -11.593 -0.903 27.843 1.00 87.25 216 THR A N 1
ATOM 1767 C CA . THR A 1 216 ? -11.305 -1.911 26.808 1.00 87.25 216 THR A CA 1
ATOM 1768 C C . THR A 1 216 ? -11.527 -1.349 25.401 1.00 87.25 216 THR A C 1
ATOM 1770 O O . THR A 1 216 ? -10.716 -1.592 24.507 1.00 87.25 216 THR A O 1
ATOM 1773 N N . GLY A 1 217 ? -12.599 -0.577 25.204 1.00 83.81 217 GLY A N 1
ATOM 1774 C CA . GLY A 1 217 ? -12.889 0.121 23.954 1.00 83.81 217 GLY A CA 1
ATOM 1775 C C . GLY A 1 217 ? -11.801 1.132 23.597 1.00 83.81 217 GLY A C 1
ATOM 1776 O O . GLY A 1 217 ? -11.341 1.145 22.459 1.00 83.81 217 GLY A O 1
ATOM 1777 N N . GLN A 1 218 ? -11.324 1.907 24.576 1.00 83.44 218 GLN A N 1
ATOM 1778 C CA . GLN A 1 218 ? -10.223 2.864 24.417 1.00 83.44 218 GLN A CA 1
ATOM 1779 C C . GLN A 1 218 ? -8.933 2.195 23.959 1.00 83.44 218 GLN A C 1
ATOM 1781 O O . GLN A 1 218 ? -8.355 2.600 22.949 1.00 83.44 218 GLN A O 1
ATOM 1786 N N . ALA A 1 219 ? -8.522 1.123 24.639 1.00 87.06 219 ALA A N 1
ATOM 1787 C CA . ALA A 1 219 ? -7.338 0.362 24.254 1.00 87.06 219 ALA A CA 1
ATOM 1788 C C . ALA A 1 219 ? -7.464 -0.217 22.832 1.00 87.06 219 ALA A C 1
ATOM 1790 O O . ALA A 1 219 ? -6.511 -0.195 22.048 1.00 87.06 219 ALA A O 1
ATOM 1791 N N . GLU A 1 220 ? -8.650 -0.711 22.473 1.00 88.00 220 GLU A N 1
ATOM 1792 C CA . GLU A 1 220 ? -8.918 -1.234 21.137 1.00 88.00 220 GLU A CA 1
ATOM 1793 C C . GLU A 1 220 ? -8.929 -0.125 20.067 1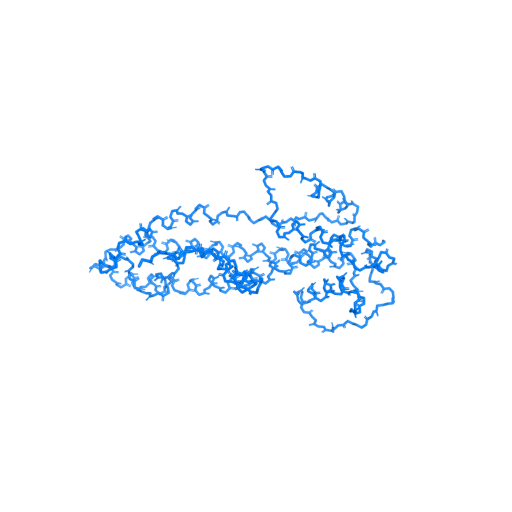.00 88.00 220 GLU A C 1
ATOM 1795 O O . GLU A 1 220 ? -8.389 -0.336 18.982 1.00 88.00 220 GLU A O 1
ATOM 1800 N N . ASN A 1 221 ? -9.444 1.075 20.363 1.00 84.62 221 ASN A N 1
ATOM 1801 C CA . ASN A 1 221 ? -9.382 2.222 19.450 1.00 84.62 221 ASN A CA 1
ATOM 1802 C C . ASN A 1 221 ? -7.945 2.711 19.235 1.00 84.62 221 ASN A C 1
ATOM 1804 O O . ASN A 1 221 ? -7.560 2.971 18.096 1.00 84.62 221 ASN A O 1
ATOM 1808 N N . SER A 1 222 ? -7.108 2.747 20.276 1.00 84.69 222 SER A N 1
ATOM 1809 C CA . SER A 1 222 ? -5.675 3.022 20.102 1.00 84.69 222 SER A CA 1
A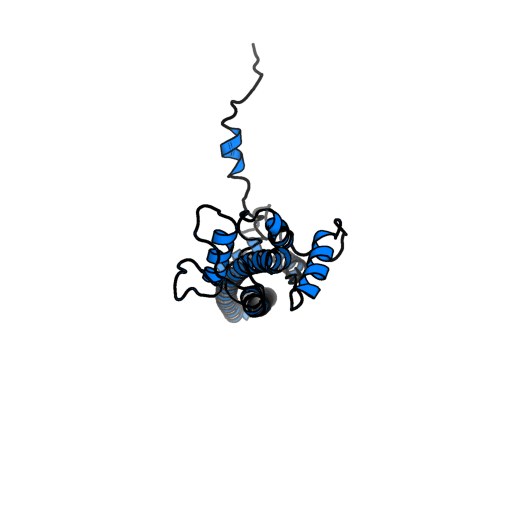TOM 1810 C C . SER A 1 222 ? -5.019 2.004 19.161 1.00 84.69 222 SER A C 1
ATOM 1812 O O . SER A 1 222 ? -4.258 2.382 18.269 1.00 84.69 222 SER A O 1
ATOM 1814 N N . ARG A 1 223 ? -5.361 0.712 19.286 1.00 89.38 223 ARG A N 1
ATOM 1815 C CA . ARG A 1 223 ? -4.895 -0.332 18.358 1.00 89.38 223 ARG A CA 1
ATOM 1816 C C . ARG A 1 223 ? -5.397 -0.099 16.929 1.00 89.38 223 ARG A C 1
ATOM 1818 O O . ARG A 1 223 ? -4.616 -0.246 15.990 1.00 89.38 223 ARG A O 1
ATOM 1825 N N . ARG A 1 224 ? -6.672 0.265 16.755 1.00 90.25 224 ARG A N 1
ATOM 1826 C CA . ARG A 1 224 ? -7.269 0.607 15.454 1.00 90.25 224 ARG A CA 1
ATOM 1827 C C . ARG A 1 224 ? -6.519 1.758 14.783 1.00 90.25 224 ARG A C 1
ATOM 1829 O O . ARG A 1 224 ? -6.201 1.632 13.608 1.00 90.25 224 ARG A O 1
ATOM 1836 N N . ILE A 1 225 ? -6.211 2.835 15.511 1.00 82.88 225 ILE A N 1
ATOM 1837 C CA . ILE A 1 225 ? -5.475 4.000 14.985 1.00 82.88 225 ILE A CA 1
ATOM 1838 C C . ILE A 1 225 ? -4.105 3.579 14.441 1.00 82.88 225 ILE A C 1
ATOM 1840 O O . ILE A 1 225 ? -3.755 3.924 13.315 1.00 82.88 225 ILE A O 1
ATOM 1844 N N . LEU A 1 226 ? -3.359 2.768 15.199 1.00 89.06 226 LEU A N 1
ATOM 1845 C CA . LEU A 1 226 ? -2.064 2.250 14.747 1.00 89.06 226 LEU A CA 1
ATOM 1846 C C . LEU A 1 226 ? -2.198 1.392 13.479 1.00 89.06 226 LEU A C 1
ATOM 1848 O O . LEU A 1 226 ? -1.400 1.521 12.556 1.00 89.06 226 LEU A O 1
ATOM 1852 N N . LEU A 1 227 ? -3.216 0.530 13.411 1.00 89.06 227 LEU A N 1
ATOM 1853 C CA . LEU A 1 227 ? -3.478 -0.298 12.229 1.00 89.06 227 LEU A CA 1
ATOM 1854 C C . LEU A 1 227 ? -3.911 0.525 11.016 1.00 89.06 227 LEU A C 1
ATOM 1856 O O . LEU A 1 227 ? -3.543 0.177 9.900 1.00 89.06 227 LEU A O 1
ATOM 1860 N N . GLN A 1 228 ? -4.681 1.591 11.230 1.00 88.62 228 GLN A N 1
ATOM 1861 C CA . GLN A 1 228 ? -5.099 2.521 10.186 1.00 88.62 228 GLN A CA 1
ATOM 1862 C C . GLN A 1 228 ? -3.880 3.211 9.563 1.00 88.62 228 GLN A C 1
ATOM 1864 O O . GLN A 1 228 ? -3.706 3.145 8.351 1.00 88.62 228 GLN A O 1
ATOM 1869 N N . SER A 1 229 ? -2.989 3.767 10.388 1.00 88.06 229 SER A N 1
ATOM 1870 C CA . SER A 1 229 ? -1.746 4.386 9.912 1.00 88.06 229 SER A CA 1
ATOM 1871 C C . SER A 1 229 ? -0.868 3.387 9.149 1.00 88.06 229 SER A C 1
ATOM 1873 O O . SER A 1 229 ? -0.421 3.678 8.042 1.00 88.06 229 SER A O 1
ATOM 1875 N N . GLN A 1 230 ? -0.692 2.170 9.677 1.00 92.44 230 GLN A N 1
ATOM 1876 C CA . GLN A 1 230 ? 0.055 1.116 8.976 1.00 92.44 230 GLN A CA 1
ATOM 1877 C C . GLN A 1 230 ? -0.586 0.736 7.638 1.00 92.44 230 GLN A C 1
ATOM 1879 O O . GLN A 1 230 ? 0.112 0.421 6.674 1.00 92.44 230 GLN A O 1
ATOM 1884 N N . TYR A 1 231 ? -1.918 0.712 7.579 1.00 90.56 231 TYR A N 1
ATOM 1885 C CA . TYR A 1 231 ? -2.648 0.399 6.361 1.00 90.56 231 TYR A CA 1
ATOM 1886 C C . TYR A 1 231 ? -2.444 1.476 5.293 1.00 90.56 231 TYR A C 1
ATOM 1888 O O . TYR A 1 231 ? -2.196 1.136 4.140 1.00 90.56 231 TYR A O 1
ATOM 1896 N N . GLU A 1 232 ? -2.486 2.752 5.671 1.00 89.12 232 GLU A N 1
ATOM 1897 C CA . GLU A 1 232 ? -2.274 3.889 4.768 1.00 89.12 232 GLU A CA 1
ATOM 1898 C C . GLU A 1 232 ? -0.864 3.894 4.163 1.00 89.12 232 GLU A C 1
ATOM 1900 O O . GLU A 1 232 ? -0.713 4.024 2.945 1.00 89.12 232 GLU A O 1
ATOM 1905 N N . GLU A 1 233 ? 0.167 3.656 4.979 1.00 92.44 233 GLU A N 1
ATOM 1906 C CA . GLU A 1 233 ? 1.553 3.517 4.510 1.00 92.44 233 GLU A CA 1
ATOM 1907 C C . GLU A 1 233 ? 1.700 2.367 3.501 1.00 92.44 233 GLU A C 1
ATOM 1909 O O . GLU A 1 233 ? 2.307 2.510 2.434 1.00 92.44 233 GLU A O 1
ATOM 1914 N N . LEU A 1 234 ? 1.096 1.218 3.812 1.00 93.88 234 LEU A N 1
ATOM 1915 C CA . LEU A 1 234 ? 1.101 0.051 2.936 1.00 93.88 234 LEU A CA 1
ATOM 1916 C C . LEU A 1 234 ? 0.311 0.297 1.641 1.00 93.88 234 LEU A C 1
ATOM 1918 O O . LEU A 1 234 ? 0.739 -0.150 0.576 1.00 93.88 234 LEU A O 1
ATOM 1922 N N . GLN A 1 235 ? -0.801 1.036 1.691 1.00 91.50 235 GLN A N 1
ATOM 1923 C CA . GLN A 1 235 ? -1.558 1.417 0.498 1.00 91.50 235 GLN A CA 1
ATOM 1924 C C . GLN A 1 235 ? -0.750 2.333 -0.426 1.00 91.50 235 GLN A C 1
ATOM 1926 O O . GLN A 1 235 ? -0.772 2.123 -1.642 1.00 91.50 235 GLN A O 1
ATOM 1931 N N . ALA A 1 236 ? -0.019 3.308 0.120 1.00 91.69 236 ALA A N 1
ATOM 1932 C CA . ALA A 1 236 ? 0.872 4.165 -0.660 1.00 91.69 236 ALA A CA 1
ATOM 1933 C C . ALA A 1 236 ? 1.976 3.349 -1.355 1.00 91.69 236 ALA A C 1
ATOM 1935 O O . ALA A 1 236 ? 2.204 3.496 -2.560 1.00 91.69 236 ALA A O 1
ATOM 1936 N N . ALA A 1 237 ? 2.614 2.421 -0.637 1.00 95.50 237 ALA A N 1
ATOM 1937 C CA . ALA A 1 237 ? 3.599 1.522 -1.236 1.00 95.50 237 ALA A CA 1
ATOM 1938 C C . ALA A 1 237 ? 2.984 0.605 -2.304 1.00 95.50 237 ALA A C 1
ATOM 1940 O O . ALA A 1 237 ? 3.582 0.401 -3.360 1.00 95.50 237 ALA A O 1
ATOM 1941 N N . ALA A 1 238 ? 1.771 0.094 -2.076 1.00 94.75 238 ALA A N 1
ATOM 1942 C CA . ALA A 1 238 ? 1.066 -0.733 -3.046 1.00 94.75 238 ALA A CA 1
ATOM 1943 C C . ALA A 1 238 ? 0.752 0.025 -4.348 1.00 94.75 238 ALA A C 1
ATOM 1945 O O . ALA A 1 238 ? 0.912 -0.542 -5.427 1.00 94.75 238 ALA A O 1
ATOM 1946 N N . GLN A 1 239 ? 0.376 1.307 -4.273 1.00 94.75 239 GLN A N 1
ATOM 1947 C CA . GLN A 1 239 ? 0.197 2.158 -5.457 1.00 94.75 239 GLN A CA 1
ATOM 1948 C C . GLN A 1 239 ? 1.509 2.325 -6.232 1.00 94.75 239 GLN A C 1
ATOM 1950 O O . GLN A 1 239 ? 1.533 2.139 -7.449 1.00 94.75 239 GLN A O 1
ATOM 1955 N N . ASN A 1 240 ? 2.617 2.602 -5.537 1.00 97.50 240 ASN A N 1
ATOM 1956 C CA . ASN A 1 240 ? 3.933 2.688 -6.174 1.00 97.50 240 ASN A CA 1
ATOM 1957 C C . ASN A 1 240 ? 4.333 1.362 -6.835 1.00 97.50 240 ASN A C 1
ATOM 1959 O O . ASN A 1 240 ? 4.782 1.360 -7.977 1.00 97.50 240 ASN A O 1
ATOM 1963 N N . LEU A 1 241 ? 4.106 0.224 -6.177 1.00 97.56 241 LEU A N 1
ATOM 1964 C CA . LEU A 1 241 ? 4.406 -1.097 -6.734 1.00 97.56 241 LEU A CA 1
ATOM 1965 C C . LEU A 1 241 ? 3.508 -1.476 -7.917 1.00 97.56 241 LEU A C 1
ATOM 1967 O O . LEU A 1 241 ? 3.972 -2.162 -8.827 1.00 97.56 241 LEU A O 1
ATOM 1971 N N . LEU A 1 242 ? 2.249 -1.033 -7.948 1.00 96.06 242 LEU A N 1
ATOM 1972 C CA . LEU A 1 242 ? 1.370 -1.210 -9.109 1.00 96.06 242 LEU A CA 1
ATOM 1973 C C . LEU A 1 242 ? 1.844 -0.391 -10.301 1.00 96.06 242 LEU A C 1
ATOM 1975 O O . LEU A 1 242 ? 1.946 -0.929 -11.402 1.00 96.06 242 LEU A O 1
ATOM 1979 N N . PHE A 1 243 ? 2.202 0.870 -10.067 1.00 97.00 243 PHE A N 1
ATOM 1980 C CA . PHE A 1 243 ? 2.830 1.709 -11.079 1.00 97.00 243 PHE A CA 1
ATOM 1981 C C . PHE A 1 243 ? 4.100 1.043 -11.626 1.00 97.00 243 PHE A C 1
ATOM 1983 O O . PHE A 1 243 ? 4.190 0.778 -12.821 1.00 97.00 243 PHE A O 1
ATOM 1990 N N . LEU A 1 244 ? 5.040 0.659 -10.757 1.00 97.50 244 LEU A N 1
ATOM 1991 C CA . LEU A 1 244 ? 6.278 -0.021 -11.156 1.00 97.50 244 LEU A CA 1
ATOM 1992 C C . LEU A 1 244 ? 6.020 -1.365 -11.853 1.00 97.50 244 LEU A C 1
ATOM 1994 O O . LEU A 1 244 ? 6.768 -1.755 -12.752 1.00 97.50 244 LEU A O 1
ATOM 1998 N N . THR A 1 245 ? 4.952 -2.074 -11.479 1.00 97.19 245 THR A N 1
ATOM 1999 C CA . THR A 1 245 ? 4.526 -3.305 -12.157 1.00 97.19 245 THR A CA 1
ATOM 2000 C C . THR A 1 245 ? 4.108 -3.001 -13.591 1.00 97.19 245 THR A C 1
ATOM 2002 O O . THR A 1 245 ? 4.596 -3.655 -14.512 1.00 97.19 245 THR A O 1
ATOM 2005 N N . ALA A 1 246 ? 3.250 -2.000 -13.802 1.00 96.56 246 ALA A N 1
ATOM 2006 C CA . ALA A 1 246 ? 2.834 -1.588 -15.138 1.00 96.56 246 ALA A CA 1
ATOM 2007 C C . ALA A 1 246 ? 4.044 -1.153 -15.980 1.00 96.56 246 ALA A C 1
ATOM 2009 O O . ALA A 1 246 ? 4.197 -1.605 -17.115 1.00 96.56 246 ALA A O 1
ATOM 2010 N N . VAL A 1 247 ? 4.962 -0.380 -15.393 1.00 96.62 247 VAL A N 1
ATOM 2011 C CA . VAL A 1 247 ? 6.224 0.027 -16.033 1.00 96.62 247 VAL A CA 1
ATOM 2012 C C . VAL A 1 247 ? 7.048 -1.180 -16.459 1.00 96.62 247 VAL A C 1
ATOM 2014 O O . VAL A 1 247 ? 7.469 -1.261 -17.610 1.00 96.62 247 VAL A O 1
ATOM 2017 N N . SER A 1 248 ? 7.223 -2.156 -15.570 1.00 96.38 248 SER A N 1
ATOM 2018 C CA . SER A 1 248 ? 7.963 -3.386 -15.867 1.00 96.38 248 SER A CA 1
ATOM 2019 C C . SER A 1 248 ? 7.310 -4.192 -16.993 1.00 96.38 248 SER A C 1
ATOM 2021 O O . SER A 1 248 ? 7.988 -4.737 -17.859 1.00 96.38 248 SER A O 1
ATOM 2023 N N . ILE A 1 249 ? 5.979 -4.261 -17.015 1.00 95.81 249 ILE A N 1
ATOM 2024 C CA . ILE A 1 249 ? 5.221 -4.987 -18.039 1.00 95.81 249 ILE A CA 1
ATOM 2025 C C . ILE A 1 249 ? 5.399 -4.334 -19.418 1.00 95.81 249 ILE A C 1
ATOM 2027 O O . ILE A 1 249 ? 5.676 -5.030 -20.408 1.00 95.81 249 ILE A O 1
ATOM 2031 N N . VAL A 1 250 ? 5.250 -3.008 -19.477 1.00 94.25 250 VAL A N 1
ATOM 2032 C CA . VAL A 1 250 ? 5.258 -2.224 -20.718 1.00 94.25 250 VAL A CA 1
ATOM 2033 C C . VAL A 1 250 ? 6.679 -2.036 -21.246 1.00 94.25 250 VAL A C 1
ATOM 2035 O O . VAL A 1 250 ? 6.942 -2.369 -22.402 1.00 94.25 250 VAL A O 1
ATOM 2038 N N . HIS A 1 251 ? 7.601 -1.570 -20.404 1.00 93.56 251 HIS A N 1
ATOM 2039 C CA . HIS A 1 251 ? 8.898 -1.048 -20.836 1.00 93.56 251 HIS A CA 1
ATOM 2040 C C . HIS A 1 251 ? 10.072 -2.010 -20.664 1.00 93.56 251 HIS A C 1
ATOM 2042 O O . HIS A 1 251 ? 11.046 -1.882 -21.401 1.00 93.56 251 HIS A O 1
ATOM 2048 N N . ALA A 1 252 ? 10.015 -2.969 -19.735 1.00 90.56 252 ALA A N 1
ATOM 2049 C CA . ALA A 1 252 ? 11.150 -3.868 -19.540 1.00 90.56 252 ALA A CA 1
ATOM 2050 C C . ALA A 1 252 ? 11.302 -4.838 -20.721 1.00 90.56 252 ALA A C 1
ATOM 2052 O O . ALA A 1 252 ? 10.299 -5.299 -21.274 1.00 90.56 252 ALA A O 1
ATOM 2053 N N . ARG A 1 253 ? 12.539 -5.164 -21.105 1.00 87.19 253 ARG A N 1
ATOM 2054 C CA . ARG A 1 253 ? 12.826 -6.165 -22.145 1.00 87.19 253 ARG A CA 1
ATOM 2055 C C . ARG A 1 253 ? 12.807 -7.584 -21.579 1.00 87.19 253 ARG A C 1
ATOM 2057 O O . ARG A 1 253 ? 13.394 -7.820 -20.495 1.00 87.19 253 ARG A O 1
#